Protein AF-A0A953S402-F1 (afdb_monomer)

pLDDT: mean 75.98, std 17.25, range [35.22, 95.5]

Secondary structure (DSSP, 8-state):
-HHHHHHHHHHHHHHHTT-S----SBPHHHHHHHHH-TTT--HHHHHHHHHHH-BSS---HHHHHHHHHHHHHTT--HHHHHHHHHHHHHH-HHHHHHHHSPBPHHHHHHHHHHS-HHHHHHHHHHH-BSS---SHHHHHHHHHTT--HHHHHHHS-TTTS--PPPPTT-EEEPEETGGG--TT-SEEEEEEEEEEPTTEEEEEEEETTEEEEEEEESSPPEEEEEEEESPPPPS--GGGEEEEEEES-HHHHH-S-EEEEEETTEEEEEETT-S----SEEEEEEPP-TTS--EEEEEEEE-SSS-EEEEEEEEEEE-SSPPPPPPP----PPP-

Foldseek 3Di:
DVVVVVVVVVVVVVVVVPPDDDQQAAELVNLLVCLLAVVNDALVVLLVSCQVRAHPDDPDPVSLVSNVVSNVNNVHDPVSSVSSVVSNCCRDPVSVVVQQAAAEPVRLLVCLQPHDLVVSLVSCVRHPYPPQDLALVSLVVCVVSPHDPVSSCVNRPPLPHDDDDDDPPKDWDDEPPLVLEDAPDQKKKKKKKWKDFAFWKKKWKFWWSTIIIDTPGDDGIPPIYMYMHYTFDFLDDPQQKDKDKDFPCCCVQQNPDWDWDDDDQWIFIDRPPDPDPDGQKTKHWAAQDPRSTIIMMMMGGRNHNGIDMTMMMMMMGGHPDGHDDDPPPDDPDDDD

Mean predicted aligned error: 17.15 Å

Sequence (336 aa):
MKAVRLLFLAVFSLAILFAQSADTRIALQDLLDALADPEVAKVPQLSDSILRNGIQFDLKDEVLGKILDAGRQGKRDPKEMATLITVALSACQDCRARYLTPMSLEELQTLLKRFTPEAVSREVRARGVTGLEMSGATANVLRAWGAKEDLIAFLVPDDKIPTIPLQPPYQMAPLSRAQEYDPAAKEGWLRISAELAPSSQTEFFFKHNALFVKPLQGEEPKQVQAYFNKPAPRNKTAEFIDAECGLESPAIACGQEAKDEKRGGLRSVLPKNTKSKAALIEYSYAAPDGDGRAGFQITVANPEKTAQKYSVYLRWRVLDSPKPPPPSLGGKGGKR

Structure (mmCIF, N/CA/C/O backbone):
data_AF-A0A953S402-F1
#
_entry.id   AF-A0A953S402-F1
#
loop_
_atom_site.group_PDB
_atom_site.id
_atom_site.type_symbol
_atom_site.label_atom_id
_atom_site.label_alt_id
_atom_site.label_comp_id
_atom_site.label_asym_id
_atom_site.label_entity_id
_atom_site.label_seq_id
_atom_site.pdbx_PDB_ins_code
_atom_site.Cartn_x
_atom_site.Cartn_y
_atom_site.Cartn_z
_atom_site.occupancy
_atom_site.B_iso_or_equiv
_atom_site.auth_seq_id
_atom_site.auth_comp_id
_atom_site.auth_asym_id
_atom_site.auth_atom_id
_atom_site.pdbx_PDB_model_num
ATOM 1 N N . MET A 1 1 ? -64.527 -18.575 44.770 1.00 46.94 1 MET A N 1
ATOM 2 C CA . MET A 1 1 ? -63.307 -18.750 43.939 1.00 46.94 1 MET A CA 1
ATOM 3 C C . MET A 1 1 ? -63.428 -18.305 42.473 1.00 46.94 1 MET A C 1
ATOM 5 O O . MET A 1 1 ? -62.398 -17.983 41.897 1.00 46.94 1 MET A O 1
ATOM 9 N N . LYS A 1 2 ? -64.618 -18.230 41.847 1.00 38.91 2 LYS A N 1
ATOM 10 C CA . LYS A 1 2 ? -64.751 -17.762 40.445 1.00 38.91 2 LYS A CA 1
ATOM 11 C C . LYS A 1 2 ? -64.702 -16.228 40.271 1.00 38.91 2 LYS A C 1
ATOM 13 O O . LYS A 1 2 ? -64.179 -15.762 39.269 1.00 38.91 2 LYS A O 1
ATOM 18 N N . ALA A 1 3 ? -65.140 -15.451 41.266 1.00 41.47 3 ALA A N 1
ATOM 19 C CA . ALA A 1 3 ? -65.146 -13.980 41.204 1.00 41.47 3 ALA A CA 1
ATOM 20 C C . ALA A 1 3 ? -63.740 -13.337 41.275 1.00 41.47 3 ALA A C 1
ATOM 22 O O . ALA A 1 3 ? -63.482 -12.343 40.610 1.00 41.47 3 ALA A O 1
ATOM 23 N N . VAL A 1 4 ? -62.797 -13.946 42.006 1.00 45.50 4 VAL A N 1
ATOM 24 C CA . VAL A 1 4 ? -61.416 -13.432 42.152 1.00 45.50 4 VAL A CA 1
ATOM 25 C C . VAL A 1 4 ? -60.591 -13.632 40.872 1.00 45.50 4 VAL A C 1
ATOM 27 O O . VAL A 1 4 ? -59.766 -12.792 40.528 1.00 45.50 4 VAL A O 1
ATOM 30 N N . ARG A 1 5 ? -60.859 -14.704 40.111 1.00 41.06 5 ARG A N 1
ATOM 31 C CA . ARG A 1 5 ? -60.205 -14.952 38.814 1.00 41.06 5 ARG A CA 1
ATOM 32 C C . ARG A 1 5 ? -60.682 -13.990 37.718 1.00 41.06 5 ARG A C 1
ATOM 34 O O . ARG A 1 5 ? -59.890 -13.628 36.859 1.00 41.06 5 ARG A O 1
ATOM 41 N N . LEU A 1 6 ? -61.937 -13.538 37.781 1.00 40.44 6 LEU A N 1
ATOM 42 C CA . LEU A 1 6 ? -62.481 -12.517 36.877 1.00 40.44 6 LEU A CA 1
ATOM 43 C C . LEU A 1 6 ? -61.926 -11.116 37.178 1.00 40.44 6 LEU A C 1
ATOM 45 O O . LEU A 1 6 ? -61.674 -10.356 36.248 1.00 40.44 6 LEU A O 1
ATOM 49 N N . LEU A 1 7 ? -61.654 -10.803 38.452 1.00 42.62 7 LEU A N 1
ATOM 50 C CA . LEU A 1 7 ? -61.038 -9.531 38.840 1.00 42.62 7 LEU A CA 1
ATOM 51 C C . LEU A 1 7 ? -59.568 -9.440 38.387 1.00 42.62 7 LEU A C 1
ATOM 53 O O . LEU A 1 7 ? -59.145 -8.403 37.888 1.00 42.62 7 LEU A O 1
ATOM 57 N N . PHE A 1 8 ? -58.811 -10.541 38.472 1.00 46.66 8 PHE A N 1
ATOM 58 C CA . PHE A 1 8 ? -57.429 -10.596 37.973 1.00 46.66 8 PHE A CA 1
ATOM 59 C C . PHE A 1 8 ? -57.340 -10.460 36.447 1.00 46.66 8 PHE A C 1
ATOM 61 O O . PHE A 1 8 ? -56.452 -9.773 35.952 1.00 46.66 8 PHE A O 1
ATOM 68 N N . LEU A 1 9 ? -58.281 -11.050 35.701 1.00 41.91 9 LEU A N 1
ATOM 69 C CA . LEU A 1 9 ? -58.354 -10.899 34.242 1.00 41.91 9 LEU A CA 1
ATOM 70 C C . LEU A 1 9 ? -58.756 -9.476 33.821 1.00 41.91 9 LEU A C 1
ATOM 72 O O . LEU A 1 9 ? -58.221 -8.965 32.839 1.00 41.91 9 LEU A O 1
ATOM 76 N N . ALA A 1 10 ? -59.628 -8.802 34.577 1.00 42.72 10 ALA A N 1
ATOM 77 C CA . ALA A 1 10 ? -60.010 -7.415 34.308 1.00 42.72 10 ALA A CA 1
ATOM 78 C C . ALA A 1 10 ? -58.868 -6.418 34.592 1.00 42.72 10 ALA A C 1
ATOM 80 O O . ALA A 1 10 ? -58.647 -5.507 33.797 1.00 42.72 10 ALA A O 1
ATOM 81 N N . VAL A 1 11 ? -58.088 -6.626 35.662 1.00 51.94 11 VAL A N 1
ATOM 82 C CA . VAL A 1 11 ? -56.907 -5.796 35.977 1.00 51.94 11 VAL A CA 1
ATOM 83 C C . VAL A 1 11 ? -55.780 -6.015 34.959 1.00 51.94 11 VAL A C 1
ATOM 85 O O . VAL A 1 11 ? -55.144 -5.050 34.540 1.00 51.94 11 VAL A O 1
ATOM 88 N N . PHE A 1 12 ? -55.590 -7.248 34.469 1.00 43.41 12 PHE A N 1
ATOM 89 C CA . PHE A 1 12 ? -54.630 -7.525 33.390 1.00 43.41 12 PHE A CA 1
ATOM 90 C C . PHE A 1 12 ? -55.049 -6.903 32.049 1.00 43.41 12 PHE A C 1
ATOM 92 O O . PHE A 1 12 ? -54.201 -6.446 31.289 1.00 43.41 12 PHE A O 1
ATOM 99 N N . SER A 1 13 ? -56.354 -6.830 31.774 1.00 40.81 13 SER A N 1
ATOM 100 C CA . SER A 1 13 ? -56.882 -6.218 30.546 1.00 40.81 13 SER A CA 1
ATOM 101 C C . SER A 1 13 ? -56.783 -4.687 30.567 1.00 40.81 13 SER A C 1
ATOM 103 O O . SER A 1 13 ? -56.549 -4.076 29.527 1.00 40.81 13 SER A O 1
ATOM 105 N N . LEU A 1 14 ? -56.910 -4.059 31.746 1.00 40.06 14 LEU A N 1
ATOM 106 C CA . LEU A 1 14 ? -56.755 -2.607 31.901 1.00 40.06 14 LEU A CA 1
ATOM 107 C C . LEU A 1 14 ? -55.284 -2.159 31.797 1.00 40.06 14 LEU A C 1
ATOM 109 O O . LEU A 1 14 ? -55.016 -1.069 31.302 1.00 40.06 14 LEU A O 1
ATOM 113 N N . ALA A 1 15 ? -54.328 -3.004 32.202 1.00 42.84 15 ALA A N 1
ATOM 114 C CA . ALA A 1 15 ? -52.895 -2.712 32.098 1.00 42.84 15 ALA A CA 1
ATOM 115 C C . ALA A 1 15 ? -52.370 -2.736 30.647 1.00 42.84 15 ALA A C 1
ATOM 117 O O . ALA A 1 15 ? -51.415 -2.034 30.325 1.00 42.84 15 ALA A O 1
ATOM 118 N N . ILE A 1 16 ? -53.022 -3.484 29.748 1.00 47.06 16 ILE A N 1
ATOM 119 C CA . ILE A 1 16 ? -52.650 -3.556 28.322 1.00 47.06 16 ILE A CA 1
ATOM 120 C C . ILE A 1 16 ? -53.115 -2.301 27.548 1.00 47.06 16 ILE A C 1
ATOM 122 O O . ILE A 1 16 ? -52.563 -1.979 26.499 1.00 47.06 16 ILE A O 1
ATOM 126 N N . LEU A 1 17 ? -54.066 -1.528 28.088 1.00 35.22 17 LEU A N 1
ATOM 127 C CA . LEU A 1 17 ? -54.594 -0.301 27.468 1.00 35.22 17 LEU A CA 1
ATOM 128 C C . LEU A 1 17 ? -53.787 0.977 27.778 1.00 35.22 17 LEU A C 1
ATOM 130 O O . LEU A 1 17 ? -54.035 2.000 27.145 1.00 35.22 17 LEU A O 1
ATOM 134 N N . PHE A 1 18 ? -52.786 0.926 28.669 1.00 42.16 18 PHE A N 1
ATOM 135 C CA . PHE A 1 18 ? -51.852 2.041 28.925 1.00 42.16 18 PHE A CA 1
ATOM 136 C C . PHE A 1 18 ? -50.540 1.953 28.125 1.00 42.16 18 PHE A C 1
ATOM 138 O O . PHE A 1 18 ? -49.608 2.719 28.366 1.00 42.16 18 PHE A O 1
ATOM 145 N N . ALA A 1 19 ? -50.466 1.072 27.123 1.00 36.59 19 ALA A N 1
ATOM 146 C CA . ALA A 1 19 ? -49.388 1.053 26.137 1.00 36.59 19 ALA A CA 1
ATOM 147 C C . ALA A 1 19 ? -49.530 2.216 25.132 1.00 36.59 19 ALA A C 1
ATOM 149 O O . ALA A 1 19 ? -49.783 2.021 23.946 1.00 36.59 19 ALA A O 1
ATOM 150 N N . GLN A 1 20 ? -49.357 3.447 25.613 1.00 36.66 20 GLN A N 1
ATOM 151 C CA . GLN A 1 20 ? -48.981 4.590 24.788 1.00 36.66 20 GLN A CA 1
ATOM 152 C C . GLN A 1 20 ? -47.646 5.128 25.322 1.00 36.66 20 GLN A C 1
ATOM 154 O O . GLN A 1 20 ? -47.574 5.708 26.399 1.00 36.66 20 GLN A O 1
ATOM 159 N N . SER A 1 21 ? -46.584 4.832 24.563 1.00 41.62 21 SER A N 1
ATOM 160 C CA . SER A 1 21 ? -45.202 5.328 24.691 1.00 41.62 21 SER A CA 1
ATOM 161 C C . SER A 1 21 ? -44.497 5.153 26.045 1.00 41.62 21 SER A C 1
ATOM 163 O O . SER A 1 21 ? -43.923 6.109 26.565 1.00 41.62 21 SER A O 1
ATOM 165 N N . ALA A 1 22 ? -44.458 3.938 26.598 1.00 54.44 22 ALA A N 1
ATOM 166 C CA . ALA A 1 22 ? -43.398 3.620 27.553 1.00 54.44 22 ALA A CA 1
ATOM 167 C C . ALA A 1 22 ? -42.093 3.455 26.762 1.00 54.44 22 ALA A C 1
ATOM 169 O O . ALA A 1 22 ? -41.992 2.568 25.914 1.00 54.44 22 ALA A O 1
ATOM 170 N N . ASP A 1 23 ? -41.131 4.348 26.986 1.00 61.78 23 ASP A N 1
ATOM 171 C CA . ASP A 1 23 ? -39.776 4.208 26.463 1.00 61.78 23 ASP A CA 1
ATOM 172 C C . ASP A 1 23 ? -39.228 2.842 26.891 1.00 61.78 23 ASP A C 1
ATOM 174 O O . ASP A 1 23 ? -39.023 2.585 28.075 1.00 61.78 23 ASP A O 1
ATOM 178 N N . THR A 1 24 ? -39.059 1.940 25.926 1.00 73.06 24 THR A N 1
ATOM 179 C CA . THR A 1 24 ? -38.685 0.546 26.184 1.00 73.06 24 THR A CA 1
ATOM 180 C C . THR A 1 24 ? -37.234 0.404 26.634 1.00 73.06 24 THR A C 1
ATOM 182 O O . THR A 1 24 ? -36.849 -0.677 27.071 1.00 73.06 24 THR A O 1
ATOM 185 N N . ARG A 1 25 ? -36.425 1.468 26.517 1.00 81.62 25 ARG A N 1
ATOM 186 C CA . ARG A 1 25 ? -35.021 1.497 26.940 1.00 81.62 25 ARG A CA 1
ATOM 187 C C . ARG A 1 25 ? -34.902 1.284 28.449 1.00 81.62 25 ARG A C 1
ATOM 189 O O . ARG A 1 25 ? -35.714 1.777 29.220 1.00 81.62 25 ARG A O 1
ATOM 196 N N . ILE A 1 26 ? -33.844 0.602 28.871 1.00 87.19 26 ILE A N 1
ATOM 197 C CA . ILE A 1 26 ? -33.607 0.261 30.279 1.00 87.19 26 ILE A CA 1
ATOM 198 C C . ILE A 1 26 ? -33.169 1.507 31.062 1.00 87.19 26 ILE A C 1
ATOM 200 O O . ILE A 1 26 ? -32.212 2.187 30.669 1.00 87.19 26 ILE A O 1
ATOM 204 N N . ALA A 1 27 ? -33.844 1.792 32.178 1.00 90.44 27 ALA A N 1
ATOM 205 C CA . ALA A 1 27 ? -33.445 2.840 33.110 1.00 90.44 27 ALA A CA 1
ATOM 206 C C . ALA A 1 27 ? -32.273 2.381 33.996 1.00 90.44 27 ALA A C 1
ATOM 208 O O . ALA A 1 27 ? -32.089 1.191 34.253 1.00 90.44 27 ALA A O 1
ATOM 209 N N . LEU A 1 28 ? -31.468 3.333 34.483 1.00 91.62 28 LEU A N 1
ATOM 210 C CA . LEU A 1 28 ? -30.286 3.011 35.292 1.00 91.62 28 LEU A CA 1
ATOM 211 C C . LEU A 1 28 ? -30.667 2.255 36.567 1.00 91.62 28 LEU A C 1
ATOM 213 O O . LEU A 1 28 ? -30.032 1.257 36.886 1.00 91.62 28 LEU A O 1
ATOM 217 N N . GLN A 1 29 ? -31.702 2.712 37.275 1.00 91.75 29 GLN A N 1
ATOM 218 C CA . GLN A 1 29 ? -32.098 2.106 38.544 1.00 91.75 29 GLN A CA 1
ATOM 219 C C . GLN A 1 29 ? -32.544 0.650 38.364 1.00 91.75 29 GLN A C 1
ATOM 221 O O . GLN A 1 29 ? -32.067 -0.209 39.096 1.00 91.75 29 GLN A O 1
ATOM 226 N N . ASP A 1 30 ? -33.338 0.359 37.330 1.00 90.75 30 ASP A N 1
ATOM 227 C CA . ASP A 1 30 ? -33.785 -1.004 37.021 1.00 90.75 30 ASP A CA 1
ATOM 228 C C . ASP A 1 30 ? -32.600 -1.948 36.769 1.00 90.75 30 ASP A C 1
ATOM 230 O O . ASP A 1 30 ? -32.600 -3.100 37.206 1.00 90.75 30 ASP A O 1
ATOM 234 N N . LEU A 1 31 ? -31.558 -1.456 36.085 1.00 93.56 31 LEU A N 1
ATOM 235 C CA . LEU A 1 31 ? -30.333 -2.220 35.872 1.00 93.56 31 LEU A CA 1
ATOM 236 C C . LEU A 1 31 ? -29.567 -2.446 37.184 1.00 93.56 31 LEU A C 1
ATOM 238 O O . LEU A 1 31 ? -29.082 -3.552 37.411 1.00 93.56 31 LEU A O 1
ATOM 242 N N . LEU A 1 32 ? -29.433 -1.422 38.032 1.00 95.50 32 LEU A N 1
ATOM 243 C CA . LEU A 1 32 ? -28.732 -1.537 39.316 1.00 95.50 32 LEU A CA 1
ATOM 244 C C . LEU A 1 32 ? -29.436 -2.527 40.250 1.00 95.50 32 LEU A C 1
ATOM 246 O O . LEU A 1 32 ? -28.774 -3.403 40.807 1.00 95.50 32 LEU A O 1
ATOM 250 N N . ASP A 1 33 ? -30.760 -2.441 40.361 1.00 92.25 33 ASP A N 1
ATOM 251 C CA . ASP A 1 33 ? -31.565 -3.329 41.202 1.00 92.25 33 ASP A CA 1
ATOM 252 C C . ASP A 1 33 ? -31.461 -4.779 40.712 1.00 92.25 33 ASP A C 1
ATOM 254 O O . ASP A 1 33 ? -31.181 -5.693 41.492 1.00 92.25 33 ASP A O 1
ATOM 258 N N . ALA A 1 34 ? -31.573 -4.989 39.396 1.00 90.94 34 ALA A N 1
ATOM 259 C CA . ALA A 1 34 ? -31.410 -6.310 38.807 1.00 90.94 34 ALA A CA 1
ATOM 260 C C . ALA A 1 34 ? -29.985 -6.860 38.962 1.00 90.94 34 ALA A C 1
ATOM 262 O O . ALA A 1 34 ? -29.806 -8.069 39.061 1.00 90.94 34 ALA A O 1
ATOM 263 N N . LEU A 1 35 ? -28.948 -6.019 38.984 1.00 93.75 35 LEU A N 1
ATOM 264 C CA . LEU A 1 35 ? -27.571 -6.464 39.212 1.00 93.75 35 LEU A CA 1
ATOM 265 C C . LEU A 1 35 ? -27.306 -6.819 40.676 1.00 93.75 35 LEU A C 1
ATOM 267 O O . LEU A 1 35 ? -26.590 -7.794 40.925 1.00 93.75 35 LEU A O 1
ATOM 271 N N . ALA A 1 36 ? -27.894 -6.073 41.612 1.00 93.50 36 ALA A N 1
ATOM 272 C CA . ALA A 1 36 ? -27.722 -6.278 43.046 1.00 93.50 36 ALA A CA 1
ATOM 273 C C . ALA A 1 36 ? -28.432 -7.542 43.562 1.00 93.50 36 ALA A C 1
ATOM 275 O O . ALA A 1 36 ? -27.970 -8.123 44.545 1.00 93.50 36 ALA A O 1
ATOM 276 N N . ASP A 1 37 ? -29.497 -7.995 42.888 1.00 91.25 37 ASP A N 1
ATOM 277 C CA . ASP A 1 37 ? -30.241 -9.210 43.241 1.00 91.25 37 ASP A CA 1
ATOM 278 C C . ASP A 1 37 ? -30.163 -10.304 42.145 1.00 91.25 37 ASP A C 1
ATOM 280 O O . ASP A 1 37 ? -30.780 -10.178 41.080 1.00 91.25 37 ASP A O 1
ATOM 284 N N . PRO A 1 38 ? -29.433 -11.413 42.391 1.00 87.31 38 PRO A N 1
ATOM 285 C CA . PRO A 1 38 ? -29.346 -12.574 41.503 1.00 87.31 38 PRO A CA 1
ATOM 286 C C . PRO A 1 38 ? -30.662 -13.196 41.055 1.00 87.31 38 PRO A C 1
ATOM 288 O O . PRO A 1 38 ? -30.705 -13.738 39.946 1.00 87.31 38 PRO A O 1
ATOM 291 N N . GLU A 1 39 ? -31.702 -13.115 41.880 1.00 86.44 39 GLU A N 1
ATOM 292 C CA . GLU A 1 39 ? -32.991 -13.761 41.630 1.00 86.44 39 GLU A CA 1
ATOM 293 C C . GLU A 1 39 ? -33.857 -12.972 40.639 1.00 86.44 39 GLU A C 1
ATOM 295 O O . GLU A 1 39 ? -34.728 -13.545 39.984 1.00 86.44 39 GLU A O 1
ATOM 300 N N . VAL A 1 40 ? -33.593 -11.670 40.472 1.00 86.12 40 VAL A N 1
ATOM 301 C CA . VAL A 1 40 ? -34.342 -10.803 39.549 1.00 86.12 40 VAL A CA 1
ATOM 302 C C . VAL A 1 40 ? -34.019 -11.135 38.092 1.00 86.12 40 VAL A C 1
ATOM 304 O O . VAL A 1 40 ? -34.921 -11.285 37.268 1.00 86.12 40 VAL A O 1
ATOM 307 N N . ALA A 1 41 ? -32.732 -11.249 37.754 1.00 86.31 41 ALA A N 1
ATOM 308 C CA . ALA A 1 41 ? -32.283 -11.597 36.408 1.00 86.31 41 ALA A CA 1
ATOM 309 C C . ALA A 1 41 ? -30.838 -12.108 36.396 1.00 86.31 41 ALA A C 1
ATOM 311 O O . ALA A 1 41 ? -30.009 -11.745 37.235 1.00 86.31 41 ALA A O 1
ATOM 312 N N . LYS A 1 42 ? -30.492 -12.907 35.382 1.00 90.69 42 LYS A N 1
ATOM 313 C CA . LYS A 1 42 ? -29.096 -13.285 35.107 1.00 90.69 42 LYS A CA 1
ATOM 314 C C . LYS A 1 42 ? -28.415 -12.237 34.221 1.00 90.69 42 LYS A C 1
ATOM 316 O O . LYS A 1 42 ? -29.043 -11.685 33.320 1.00 90.69 42 LYS A O 1
ATOM 321 N N . VAL A 1 43 ? -27.111 -12.022 34.406 1.00 90.06 43 VAL A N 1
ATOM 322 C CA . VAL A 1 43 ? -26.323 -11.038 33.633 1.00 90.06 43 VAL A CA 1
ATOM 323 C C . VAL A 1 43 ? -26.420 -11.243 32.107 1.00 90.06 43 VAL A C 1
ATOM 325 O O . VAL A 1 43 ? -26.586 -10.248 31.395 1.00 90.06 43 VAL A O 1
ATOM 328 N N . PRO A 1 44 ? -26.433 -12.480 31.562 1.00 91.94 44 PRO A N 1
ATOM 329 C CA . PRO A 1 44 ? -26.678 -12.686 30.131 1.00 91.94 44 PRO A CA 1
ATOM 330 C C . PRO A 1 44 ? -28.056 -12.192 29.662 1.00 91.94 44 PRO A C 1
ATOM 332 O O . PRO A 1 44 ? -28.162 -11.580 28.606 1.00 91.94 44 PRO A O 1
ATOM 335 N N . GLN A 1 45 ? -29.107 -12.374 30.467 1.00 89.31 45 GLN A N 1
ATOM 336 C CA . GLN A 1 45 ? -30.460 -11.912 30.126 1.00 89.31 45 GLN A CA 1
ATOM 337 C C . GLN A 1 45 ? -30.552 -10.383 30.133 1.00 89.31 45 GLN A C 1
ATOM 339 O O . GLN A 1 45 ? -31.208 -9.797 29.271 1.00 89.31 45 GLN A O 1
ATOM 344 N N . LEU A 1 46 ? -29.871 -9.736 31.084 1.00 90.56 46 LEU A N 1
ATOM 345 C CA . LEU A 1 46 ? -29.743 -8.279 31.129 1.00 90.56 46 LEU A CA 1
ATOM 346 C C . LEU A 1 46 ? -28.996 -7.755 29.900 1.00 90.56 46 LEU A C 1
ATOM 348 O O . LEU A 1 46 ? -29.447 -6.798 29.275 1.00 90.56 46 LEU A O 1
ATOM 352 N N . SER A 1 47 ? -27.912 -8.426 29.504 1.00 91.38 47 SER A N 1
ATOM 353 C CA . SER A 1 47 ? -27.150 -8.094 28.294 1.00 91.38 47 SER A CA 1
ATOM 354 C C . SER A 1 47 ? -28.028 -8.181 27.038 1.00 91.38 47 SER A C 1
ATOM 356 O O . SER A 1 47 ? -28.085 -7.233 26.256 1.00 91.38 47 SER A O 1
ATOM 358 N N . ASP A 1 48 ? -28.796 -9.262 26.880 1.00 84.19 48 ASP A N 1
ATOM 359 C CA . ASP A 1 48 ? -29.731 -9.415 25.759 1.00 84.19 48 ASP A CA 1
ATOM 360 C C . ASP A 1 48 ? -30.827 -8.341 25.758 1.00 84.19 48 ASP A C 1
ATOM 362 O O . ASP A 1 48 ? -31.251 -7.869 24.701 1.00 84.19 48 ASP A O 1
ATOM 366 N N . SER A 1 49 ? -31.309 -7.952 26.940 1.00 84.69 49 SER A N 1
ATOM 367 C CA . SER A 1 49 ? -32.313 -6.896 27.079 1.00 84.69 49 SER A CA 1
ATOM 368 C C . SER A 1 49 ? -31.752 -5.540 26.653 1.00 84.69 49 SER A C 1
ATOM 370 O O . SER A 1 49 ? -32.394 -4.836 25.878 1.00 84.69 49 SER A O 1
ATOM 372 N N . ILE A 1 50 ? -30.526 -5.206 27.071 1.00 89.88 50 ILE A N 1
ATOM 373 C CA . ILE A 1 50 ? -29.835 -3.975 26.663 1.00 89.88 50 ILE A CA 1
ATOM 374 C C . ILE A 1 50 ? -29.655 -3.926 25.141 1.00 89.88 50 ILE A C 1
ATOM 376 O O . ILE A 1 50 ? -29.914 -2.889 24.534 1.00 89.88 50 ILE A O 1
ATOM 380 N N . LEU A 1 51 ? -29.266 -5.038 24.508 1.00 83.06 51 LEU A N 1
ATOM 381 C CA . LEU A 1 51 ? -29.118 -5.102 23.048 1.00 83.06 51 LEU A CA 1
ATOM 382 C C . LEU A 1 51 ? -30.440 -4.875 22.309 1.00 83.06 51 LEU A C 1
ATOM 384 O O . LEU A 1 51 ? -30.456 -4.204 21.279 1.00 83.06 51 LEU A O 1
ATOM 388 N N . ARG A 1 52 ? -31.543 -5.444 22.811 1.00 81.62 52 ARG A N 1
ATOM 389 C CA . ARG A 1 52 ? -32.863 -5.321 22.174 1.00 81.62 52 ARG A CA 1
ATOM 390 C C . ARG A 1 52 ? -33.490 -3.951 22.378 1.00 81.62 52 ARG A C 1
ATOM 392 O O . ARG A 1 52 ? -34.098 -3.416 21.457 1.00 81.62 52 ARG A O 1
ATOM 399 N N . ASN A 1 53 ? -33.365 -3.417 23.586 1.00 83.75 53 ASN A N 1
ATOM 400 C CA . ASN A 1 53 ? -34.178 -2.298 24.030 1.00 83.75 53 ASN A CA 1
ATOM 401 C C . ASN A 1 53 ? -33.403 -0.986 24.133 1.00 83.75 53 ASN A C 1
ATOM 403 O O . ASN A 1 53 ? -34.025 0.067 24.089 1.00 83.75 53 ASN A O 1
ATOM 407 N N . GLY A 1 54 ? -32.075 -1.027 24.252 1.00 84.75 54 GLY A N 1
ATOM 408 C CA . GLY A 1 54 ? -31.240 0.140 24.525 1.00 84.75 54 GLY A CA 1
ATOM 409 C C . GLY A 1 54 ? -31.250 0.569 25.998 1.00 84.75 54 GLY A C 1
ATOM 410 O O . GLY A 1 54 ? -31.863 -0.078 26.850 1.00 84.75 54 GLY A O 1
ATOM 411 N N . ILE A 1 55 ? -30.569 1.680 26.300 1.00 88.94 55 ILE A N 1
ATOM 412 C CA . ILE A 1 55 ? -30.495 2.275 27.647 1.00 88.94 55 ILE A CA 1
ATOM 413 C C . ILE A 1 55 ? -30.883 3.760 27.637 1.00 88.94 55 ILE A C 1
ATOM 415 O O . ILE A 1 55 ? -30.721 4.438 26.622 1.00 88.94 55 ILE A O 1
ATOM 419 N N . GLN A 1 56 ? -31.382 4.261 28.770 1.00 88.12 56 GLN A N 1
ATOM 420 C CA . GLN A 1 56 ? -31.813 5.660 28.955 1.00 88.12 56 GLN A CA 1
ATOM 421 C C . GLN A 1 56 ? -30.756 6.559 29.620 1.00 88.12 56 GLN A C 1
ATOM 423 O O . GLN A 1 56 ? -31.042 7.704 29.959 1.00 88.12 56 GLN A O 1
ATOM 428 N N . PHE A 1 57 ? -29.553 6.043 29.863 1.00 86.00 57 PHE A N 1
ATOM 429 C CA . PHE A 1 57 ? -28.520 6.723 30.641 1.00 86.00 57 PHE A CA 1
ATOM 430 C C . PHE A 1 57 ? -27.162 6.667 29.944 1.00 86.00 57 PHE A C 1
ATOM 432 O O . PHE A 1 57 ? -26.883 5.753 29.169 1.00 86.00 57 PHE A O 1
ATOM 439 N N . ASP A 1 58 ? -26.295 7.619 30.283 1.00 83.06 58 ASP A N 1
ATOM 440 C CA . ASP A 1 58 ? -24.912 7.642 29.814 1.00 83.06 58 ASP A CA 1
ATOM 441 C C . ASP A 1 58 ? -23.991 6.864 30.750 1.00 83.06 58 ASP A C 1
ATOM 443 O O . ASP A 1 58 ? -24.089 6.954 31.976 1.00 83.06 58 ASP A O 1
ATOM 447 N N . LEU A 1 59 ? -23.007 6.176 30.177 1.00 84.19 59 LEU A N 1
ATOM 448 C CA . LEU A 1 59 ? -21.972 5.464 30.929 1.00 84.19 59 LEU A CA 1
ATOM 449 C C . LEU A 1 59 ? -20.781 6.378 31.239 1.00 84.19 59 LEU A C 1
ATOM 451 O O . LEU A 1 59 ? -19.683 6.194 30.721 1.00 84.19 59 LEU A O 1
ATOM 455 N N . LYS A 1 60 ? -21.010 7.391 32.079 1.00 82.44 60 LYS A N 1
ATOM 456 C CA . LYS A 1 60 ? -19.935 8.197 32.693 1.00 82.44 60 LYS A CA 1
ATOM 457 C C . LYS A 1 60 ? -19.310 7.432 33.867 1.00 82.44 60 LYS A C 1
ATOM 459 O O . LYS A 1 60 ? -19.952 6.534 34.409 1.00 82.44 60 LYS A O 1
ATOM 464 N N . ASP A 1 61 ? -18.109 7.820 34.299 1.00 79.88 61 ASP A N 1
ATOM 465 C CA . ASP A 1 61 ? -17.350 7.125 35.357 1.00 79.88 61 ASP A CA 1
ATOM 466 C C . ASP A 1 61 ? -18.173 6.867 36.632 1.00 79.88 61 ASP A C 1
ATOM 468 O O . ASP A 1 61 ? -18.146 5.765 37.177 1.00 79.88 61 ASP A O 1
ATOM 472 N N . GLU A 1 62 ? -18.986 7.837 37.064 1.00 87.69 62 GLU A N 1
ATOM 473 C CA . GLU A 1 62 ? -19.872 7.695 38.230 1.00 87.69 62 GLU A CA 1
ATOM 474 C C . GLU A 1 62 ? -20.944 6.609 38.048 1.00 87.69 62 GLU A C 1
ATOM 476 O O . GLU A 1 62 ? -21.253 5.862 38.976 1.00 87.69 62 GLU A O 1
ATOM 481 N N . VAL A 1 63 ? -21.526 6.509 36.851 1.00 90.19 63 VAL A N 1
ATOM 482 C CA . VAL A 1 63 ? -22.546 5.502 36.528 1.00 90.19 63 VAL A CA 1
ATOM 483 C C . VAL A 1 63 ? -21.901 4.126 36.395 1.00 90.19 63 VAL A C 1
ATOM 485 O O . VAL A 1 63 ? -22.442 3.141 36.895 1.00 90.19 63 VAL A O 1
ATOM 488 N N . LEU A 1 64 ? -20.717 4.062 35.782 1.00 89.50 64 LEU A N 1
ATOM 489 C CA . LEU A 1 64 ? -19.943 2.831 35.658 1.00 89.50 64 LEU A CA 1
ATOM 490 C C . LEU A 1 64 ? -19.559 2.279 37.040 1.00 89.50 64 LEU A C 1
ATOM 492 O O . LEU A 1 64 ? -19.711 1.083 37.283 1.00 89.50 64 LEU A O 1
ATOM 496 N N . GLY A 1 65 ? -19.142 3.159 37.957 1.00 89.81 65 GLY A N 1
ATOM 497 C CA . GLY A 1 65 ? -18.882 2.822 39.356 1.00 89.81 65 GLY A CA 1
ATOM 498 C C . GLY A 1 65 ? -20.105 2.210 40.039 1.00 89.81 65 GLY A C 1
ATOM 499 O O . GLY A 1 65 ? -20.010 1.116 40.586 1.00 89.81 65 GLY A O 1
ATOM 500 N N . LYS A 1 66 ? -21.282 2.837 39.904 1.00 94.31 66 LYS A N 1
ATOM 501 C CA . LYS A 1 66 ? -22.541 2.303 40.461 1.00 94.31 66 LYS A CA 1
ATOM 502 C C . LYS A 1 66 ? -22.899 0.922 39.906 1.00 94.31 66 LYS A C 1
ATOM 504 O O . LYS A 1 66 ? -23.314 0.053 40.666 1.00 94.31 66 LYS A O 1
ATOM 509 N N . ILE A 1 67 ? -22.723 0.701 38.601 1.00 94.38 67 ILE A N 1
ATOM 510 C CA . ILE A 1 67 ? -22.980 -0.599 37.956 1.00 94.38 67 ILE A CA 1
ATOM 511 C C . ILE A 1 67 ? -22.038 -1.678 38.505 1.00 94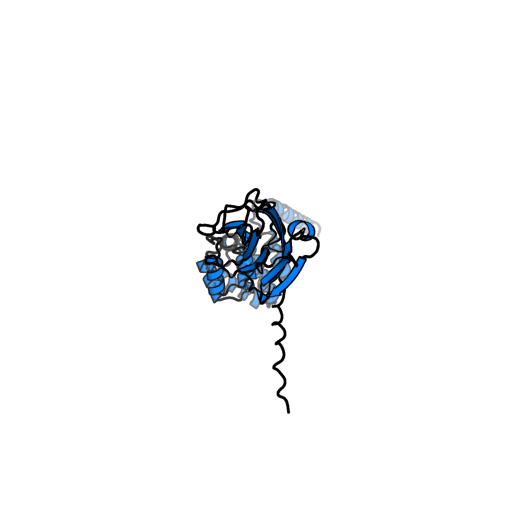.38 67 ILE A C 1
ATOM 513 O O . ILE A 1 67 ? -22.474 -2.794 38.796 1.00 94.38 67 ILE A O 1
ATOM 517 N N . LEU A 1 68 ? -20.753 -1.351 38.664 1.00 94.31 68 LEU A N 1
ATOM 518 C CA . LEU A 1 68 ? -19.762 -2.262 39.236 1.00 94.31 68 LEU A CA 1
ATOM 519 C C . LEU A 1 68 ? -20.057 -2.573 40.709 1.00 94.31 68 LEU A C 1
ATOM 521 O O . LEU A 1 68 ? -19.974 -3.735 41.109 1.00 94.31 68 LEU A O 1
ATOM 525 N N . ASP A 1 69 ? -20.452 -1.570 41.493 1.00 95.38 69 ASP A N 1
ATOM 526 C CA . ASP A 1 69 ? -20.815 -1.735 42.901 1.00 95.38 69 ASP A CA 1
ATOM 527 C C . ASP A 1 69 ? -22.067 -2.606 43.069 1.00 95.38 69 ASP A C 1
ATOM 529 O O . ASP A 1 69 ? -22.059 -3.536 43.879 1.00 95.38 69 ASP A O 1
ATOM 533 N N . ALA A 1 70 ? -23.104 -2.390 42.254 1.00 93.81 70 ALA A N 1
ATOM 534 C CA . ALA A 1 70 ? -24.302 -3.229 42.244 1.00 93.81 70 ALA A CA 1
ATOM 535 C C . ALA A 1 70 ? -23.979 -4.679 41.845 1.00 93.81 70 ALA A C 1
ATOM 537 O O . ALA A 1 70 ? -24.388 -5.623 42.522 1.00 93.81 70 ALA A O 1
ATOM 538 N N . GLY A 1 71 ? -23.166 -4.875 40.801 1.00 93.44 71 GLY A N 1
ATOM 539 C CA . GLY A 1 71 ? -22.693 -6.206 40.411 1.00 93.44 71 GLY A CA 1
ATOM 540 C C . GLY A 1 71 ? -21.896 -6.895 41.525 1.00 93.44 71 GLY A C 1
ATOM 541 O O . GLY A 1 71 ? -22.056 -8.094 41.762 1.00 93.44 71 GLY A O 1
ATOM 542 N N . ARG A 1 72 ? -21.077 -6.142 42.267 1.00 94.56 72 ARG A N 1
ATOM 543 C CA . ARG A 1 72 ? -20.337 -6.656 43.425 1.00 94.56 72 ARG A CA 1
ATOM 544 C C . ARG A 1 72 ? -21.267 -7.032 44.578 1.00 94.56 72 ARG A C 1
ATOM 546 O O . ARG A 1 72 ? -21.064 -8.084 45.184 1.00 94.56 72 ARG A O 1
ATOM 553 N N . GLN A 1 73 ? -22.280 -6.216 44.866 1.00 95.19 73 GLN A N 1
ATOM 554 C CA . GLN A 1 73 ? -23.295 -6.497 45.885 1.00 95.19 73 GLN A CA 1
ATOM 555 C C . GLN A 1 73 ? -24.048 -7.798 45.576 1.00 95.19 73 GLN A C 1
ATOM 557 O O . GLN A 1 73 ? -24.163 -8.659 46.449 1.00 95.19 73 GLN A O 1
ATOM 562 N N . GLY A 1 74 ? -24.452 -7.986 44.318 1.00 93.00 74 GLY A N 1
ATOM 563 C CA . GLY A 1 74 ? -25.083 -9.216 43.835 1.00 93.00 74 GLY A CA 1
ATOM 564 C C . GLY A 1 74 ? -24.119 -10.382 43.606 1.00 93.00 74 GLY A C 1
ATOM 565 O O . GLY A 1 74 ? -24.536 -11.421 43.099 1.00 93.00 74 GLY A O 1
ATOM 566 N N . LYS A 1 75 ? -22.828 -10.236 43.946 1.00 95.00 75 LYS A N 1
ATOM 567 C CA . LYS A 1 75 ? -21.774 -11.251 43.746 1.00 95.00 75 LYS A CA 1
ATOM 568 C C . LYS A 1 75 ? -21.737 -11.803 42.311 1.00 95.00 75 LYS A C 1
ATOM 570 O O . LYS A 1 75 ? -21.542 -13.000 42.104 1.00 95.00 75 LYS A O 1
ATOM 575 N N . ARG A 1 76 ? 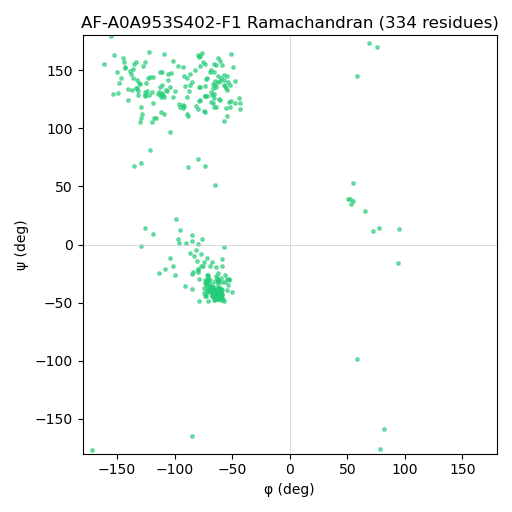-21.950 -10.932 41.321 1.00 91.88 76 ARG A N 1
ATOM 576 C CA . ARG A 1 76 ? -21.943 -11.287 39.896 1.00 91.88 76 ARG A CA 1
ATOM 577 C C . ARG A 1 76 ? -20.540 -11.672 39.431 1.00 91.88 76 ARG A C 1
ATOM 579 O O . ARG A 1 76 ? -19.546 -11.166 39.952 1.00 91.88 76 ARG A O 1
ATOM 586 N N . ASP A 1 77 ? -20.463 -12.548 38.431 1.00 92.81 77 ASP A N 1
ATOM 587 C CA . ASP A 1 77 ? -19.185 -12.953 37.846 1.00 92.81 77 ASP A CA 1
ATOM 588 C C . ASP A 1 77 ? -18.507 -11.761 37.138 1.00 92.81 77 ASP A C 1
ATOM 590 O O . ASP A 1 77 ? -19.116 -11.146 36.255 1.00 92.81 77 ASP A O 1
ATOM 594 N N . PRO A 1 78 ? -17.243 -11.427 37.463 1.00 90.31 78 PRO A N 1
ATOM 595 C CA . PRO A 1 78 ? -16.529 -10.328 36.819 1.00 90.31 78 PRO A CA 1
ATOM 596 C C . PRO A 1 78 ? -16.442 -10.429 35.289 1.00 90.31 78 PRO A C 1
ATOM 598 O O . PRO A 1 78 ? -16.447 -9.397 34.615 1.00 90.31 78 PRO A O 1
ATOM 601 N N . LYS A 1 79 ? -16.373 -11.642 34.715 1.00 91.00 79 LYS A N 1
ATOM 602 C CA . LYS A 1 79 ? -16.322 -11.804 33.249 1.00 91.00 79 LYS A CA 1
ATOM 603 C C . LYS A 1 79 ? -17.665 -11.482 32.598 1.00 91.00 79 LYS A C 1
ATOM 605 O O . LYS A 1 79 ? -17.703 -10.805 31.567 1.00 91.00 79 LYS A O 1
ATOM 610 N N . GLU A 1 80 ? -18.763 -11.919 33.207 1.00 91.69 80 GLU A N 1
ATOM 611 C CA . GLU A 1 80 ? -20.108 -11.543 32.766 1.00 91.69 80 GLU A CA 1
ATOM 612 C C . GLU A 1 80 ? -20.334 -10.030 32.898 1.00 91.69 80 GLU A C 1
ATOM 614 O O . GLU A 1 80 ? -20.853 -9.404 31.974 1.00 91.69 80 GLU A O 1
ATOM 619 N N . MET A 1 81 ? -19.859 -9.412 33.984 1.00 94.56 81 MET A N 1
ATOM 620 C CA . MET A 1 81 ? -19.947 -7.960 34.178 1.00 94.56 81 MET A CA 1
ATOM 621 C C . MET A 1 81 ? -19.184 -7.170 33.107 1.00 94.56 81 MET A C 1
ATOM 623 O O . MET A 1 81 ? -19.714 -6.195 32.575 1.00 94.56 81 MET A O 1
ATOM 627 N N . ALA A 1 82 ? -17.975 -7.599 32.732 1.00 84.88 82 ALA A N 1
ATOM 628 C CA . ALA A 1 82 ? -17.224 -6.970 31.641 1.00 84.88 82 ALA A CA 1
ATOM 629 C C . ALA A 1 82 ? -17.977 -7.048 30.299 1.00 84.88 82 ALA A C 1
ATOM 631 O O . ALA A 1 82 ? -17.974 -6.096 29.509 1.00 84.88 82 ALA A O 1
ATOM 632 N N . THR A 1 83 ? -18.664 -8.168 30.060 1.00 86.56 83 THR A N 1
ATOM 633 C CA . THR A 1 83 ? -19.501 -8.361 28.869 1.00 86.56 83 THR A CA 1
ATOM 634 C C . THR A 1 83 ? -20.699 -7.413 28.885 1.00 86.56 83 THR A C 1
ATOM 636 O O . THR A 1 83 ? -20.927 -6.704 27.905 1.00 86.56 83 THR A O 1
ATOM 639 N N . LEU A 1 84 ? -21.412 -7.323 30.011 1.00 92.62 84 LEU A N 1
ATOM 640 C CA . LEU A 1 84 ? -22.557 -6.425 30.166 1.00 92.62 84 LEU A CA 1
ATOM 641 C C . LEU A 1 84 ? -22.166 -4.951 29.983 1.00 92.62 84 LEU A C 1
ATOM 643 O O . LEU A 1 84 ? -22.870 -4.219 29.293 1.00 92.62 84 LEU A O 1
ATOM 647 N N . ILE A 1 85 ? -21.024 -4.520 30.528 1.00 89.94 85 ILE A N 1
ATOM 648 C CA . ILE A 1 85 ? -20.517 -3.149 30.340 1.00 89.94 85 ILE A CA 1
ATOM 649 C C . ILE A 1 85 ? -20.230 -2.869 28.862 1.00 89.94 85 ILE A C 1
ATOM 651 O O . ILE A 1 85 ? -20.604 -1.815 28.352 1.00 89.94 85 ILE A O 1
ATOM 655 N N . THR A 1 86 ? -19.616 -3.819 28.153 1.00 84.25 86 THR A N 1
ATOM 656 C CA . THR A 1 86 ? -19.351 -3.691 26.710 1.00 84.25 86 THR A CA 1
ATOM 657 C C . THR A 1 86 ? -20.653 -3.527 25.922 1.00 84.25 86 THR A C 1
ATOM 659 O O . THR A 1 86 ? -20.762 -2.666 25.049 1.00 84.25 86 THR A O 1
ATOM 662 N N . VAL A 1 87 ? -21.667 -4.320 26.268 1.00 87.19 87 VAL A N 1
ATOM 663 C CA . VAL A 1 87 ? -22.999 -4.243 25.665 1.00 87.19 87 VAL A CA 1
ATOM 664 C C . VAL A 1 87 ? -23.666 -2.895 25.964 1.00 87.19 87 VAL A C 1
ATOM 666 O O . VAL A 1 87 ? -24.158 -2.240 25.045 1.00 87.19 87 VAL A O 1
ATOM 669 N N . ALA A 1 88 ? -23.617 -2.424 27.209 1.00 88.12 88 ALA A N 1
ATOM 670 C CA . ALA A 1 88 ? -24.171 -1.131 27.601 1.00 88.12 88 ALA A CA 1
ATOM 671 C C . ALA A 1 88 ? -23.490 0.037 26.863 1.00 88.12 88 ALA A C 1
ATOM 673 O O . ALA A 1 88 ? -24.175 0.939 26.378 1.00 88.12 88 ALA A O 1
ATOM 674 N N . LEU A 1 89 ? -22.163 -0.009 26.691 1.00 81.12 89 LEU A N 1
ATOM 675 C CA . LEU A 1 89 ? -21.414 0.989 25.918 1.00 81.12 89 LEU A CA 1
ATOM 676 C C . LEU A 1 89 ? -21.883 1.057 24.461 1.00 81.12 89 LEU A C 1
ATOM 678 O O . LEU A 1 89 ? -22.009 2.150 23.915 1.00 81.12 89 LEU A O 1
ATOM 682 N N . SER A 1 90 ? -22.187 -0.091 23.850 1.00 75.00 90 SER A N 1
ATOM 683 C CA . SER A 1 90 ? -22.694 -0.148 22.473 1.00 75.00 90 SER A CA 1
ATOM 684 C C . SER A 1 90 ? -24.130 0.382 22.322 1.00 75.00 90 SER A C 1
ATOM 686 O O . SER A 1 90 ? -24.483 0.923 21.272 1.00 75.00 90 SER A O 1
ATOM 688 N N . ALA A 1 91 ? -24.949 0.249 23.371 1.00 82.12 91 ALA A N 1
ATOM 689 C CA . ALA A 1 91 ? -26.355 0.652 23.390 1.00 82.12 91 ALA A CA 1
ATOM 690 C C . ALA A 1 91 ? -26.570 2.138 23.742 1.00 82.12 91 ALA A C 1
ATOM 692 O O . ALA A 1 91 ? -27.584 2.727 23.366 1.00 82.12 91 ALA A O 1
ATOM 693 N N . CYS A 1 92 ? -25.626 2.746 24.458 1.00 81.31 92 CYS A N 1
ATOM 694 C CA . CYS A 1 92 ? -25.624 4.157 24.844 1.00 81.31 92 CYS A CA 1
ATOM 695 C C . CYS A 1 92 ? -25.476 5.077 23.616 1.00 81.31 92 CYS A C 1
ATOM 697 O O . CYS A 1 92 ? -24.478 4.980 22.910 1.00 81.31 92 CYS A O 1
ATOM 699 N N . GLN A 1 93 ? -26.416 5.997 23.355 1.00 65.56 93 GLN A N 1
ATOM 700 C CA . GLN A 1 93 ? -26.357 6.880 22.173 1.00 65.56 93 GLN A CA 1
ATOM 701 C C . GLN A 1 93 ? -25.200 7.887 22.212 1.00 65.56 93 GLN A C 1
ATOM 703 O O . GLN A 1 93 ? -24.519 8.039 21.203 1.00 65.56 93 GLN A O 1
ATOM 708 N N . ASP A 1 94 ? -24.916 8.512 23.355 1.00 61.75 94 ASP A N 1
ATOM 709 C CA . ASP A 1 94 ? -23.786 9.443 23.499 1.00 61.75 94 ASP A CA 1
ATOM 710 C C . ASP A 1 94 ? -22.441 8.710 23.492 1.00 61.75 94 ASP A C 1
ATOM 712 O O . ASP A 1 94 ? -21.454 9.179 22.921 1.00 61.75 94 ASP A O 1
ATOM 716 N N . CYS A 1 95 ? -22.399 7.513 24.076 1.00 64.69 95 CYS A N 1
ATOM 717 C CA . CYS A 1 95 ? -21.228 6.651 24.008 1.00 64.69 95 CYS A CA 1
ATOM 718 C C . CYS A 1 95 ? -21.023 6.155 22.581 1.00 64.69 95 CYS A C 1
ATOM 720 O O . CYS A 1 95 ? -19.887 6.124 22.137 1.00 64.69 95 CYS A O 1
ATOM 722 N N . ARG A 1 96 ? -22.099 5.852 21.844 1.00 62.34 96 ARG A N 1
ATOM 723 C CA . ARG A 1 96 ? -22.087 5.531 20.416 1.00 62.34 96 ARG A CA 1
ATOM 724 C C . ARG A 1 96 ? -21.663 6.735 19.591 1.00 62.34 96 ARG A C 1
ATOM 726 O O . ARG A 1 96 ? -20.878 6.550 18.681 1.00 62.34 96 ARG A O 1
ATOM 733 N N . ALA A 1 97 ? -22.084 7.954 19.919 1.00 57.94 97 ALA A N 1
ATOM 734 C CA . ALA A 1 97 ? -21.566 9.158 19.281 1.00 57.94 97 ALA A CA 1
ATOM 735 C C . ALA A 1 97 ? -20.048 9.262 19.499 1.00 57.94 97 ALA A C 1
ATOM 737 O O . ALA A 1 97 ? -19.323 9.418 18.531 1.00 57.94 97 ALA A O 1
ATOM 738 N N . ARG A 1 98 ? -19.536 9.030 20.717 1.00 58.72 98 ARG A N 1
ATOM 739 C CA . ARG A 1 98 ? -18.082 8.965 20.988 1.00 58.72 98 ARG A CA 1
ATOM 740 C C . ARG A 1 98 ? -17.371 7.773 20.320 1.00 58.72 98 ARG A C 1
ATOM 742 O O . ARG A 1 98 ? -16.248 7.936 19.858 1.00 58.72 98 ARG A O 1
ATOM 749 N N . TYR A 1 99 ? -18.020 6.611 20.235 1.00 56.12 99 TYR A N 1
ATOM 750 C CA . TYR A 1 99 ? -17.542 5.388 19.566 1.00 56.12 99 TYR A CA 1
ATOM 751 C C . TYR A 1 99 ? -17.625 5.461 18.038 1.00 56.12 99 TYR A C 1
ATOM 753 O O . TYR A 1 99 ? -17.005 4.654 17.356 1.00 56.12 99 TYR A O 1
ATOM 761 N N . LEU A 1 100 ? -18.426 6.373 17.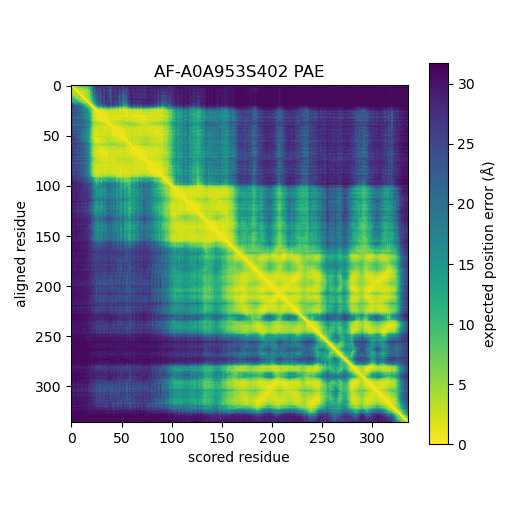492 1.00 59.94 100 LEU A N 1
ATOM 762 C CA . LEU A 1 100 ? -18.551 6.617 16.059 1.00 59.94 100 LEU A CA 1
ATOM 763 C C . LEU A 1 100 ? -17.770 7.853 15.629 1.00 59.94 100 LEU A C 1
ATOM 765 O O . LEU A 1 100 ? -17.496 7.987 14.439 1.00 59.94 100 LEU A O 1
ATOM 769 N N . THR A 1 101 ? -17.402 8.744 16.557 1.00 74.38 101 THR A N 1
ATOM 770 C CA . THR A 1 101 ? -16.507 9.856 16.250 1.00 74.38 101 THR A CA 1
ATOM 771 C C . THR A 1 101 ? -15.143 9.282 15.888 1.00 74.38 101 THR A C 1
ATOM 773 O O . THR A 1 101 ? -14.502 8.632 16.733 1.00 74.38 101 THR A O 1
ATOM 776 N N . PRO A 1 102 ? -14.680 9.528 14.652 1.00 83.00 102 PRO A N 1
ATOM 777 C CA . PRO A 1 102 ? -13.364 9.092 14.246 1.00 83.00 102 PRO A CA 1
ATOM 778 C C . PRO A 1 102 ? -12.294 9.664 15.165 1.00 83.00 102 PRO A C 1
ATOM 780 O O . PRO A 1 102 ? -12.398 10.784 15.666 1.00 83.00 102 PRO A O 1
ATOM 783 N N . MET A 1 103 ? -11.255 8.877 15.384 1.00 88.06 103 MET A N 1
ATOM 784 C CA . MET A 1 103 ? -10.139 9.266 16.226 1.00 88.06 103 MET A CA 1
ATOM 785 C C . MET A 1 103 ? -9.285 10.338 15.538 1.00 88.06 103 MET A C 1
ATOM 787 O O . MET A 1 103 ? -9.076 10.293 14.320 1.00 88.06 103 MET A O 1
ATOM 791 N N . SER A 1 104 ? -8.758 11.292 16.304 1.00 90.12 104 SER A N 1
ATOM 792 C CA . SER A 1 104 ? -7.756 12.238 15.795 1.00 90.12 104 SER A CA 1
ATOM 793 C C . SER A 1 104 ? -6.354 11.610 15.756 1.00 90.12 104 SER A C 1
ATOM 795 O O . SER A 1 104 ? -6.081 10.604 16.415 1.00 90.12 104 SER A O 1
ATOM 797 N N . LEU A 1 105 ? -5.419 12.211 15.014 1.00 90.38 105 LEU A N 1
ATOM 798 C CA . LEU A 1 105 ? -4.021 11.754 15.011 1.00 90.38 105 LEU A CA 1
ATOM 799 C C . LEU A 1 105 ? -3.354 11.872 16.391 1.00 90.38 105 LEU A C 1
ATOM 801 O O . LEU A 1 105 ? -2.540 11.026 16.756 1.00 90.38 105 LEU A O 1
ATOM 805 N N . GLU A 1 106 ? -3.715 12.891 17.169 1.00 89.69 106 GLU A N 1
ATOM 806 C CA . GLU A 1 106 ? -3.204 13.113 18.527 1.00 89.69 106 GLU A CA 1
ATOM 807 C C . GLU A 1 106 ? -3.713 12.045 19.504 1.00 89.69 106 GLU A C 1
ATOM 809 O O . GLU A 1 106 ? -2.953 11.526 20.330 1.00 89.69 106 GLU A O 1
ATOM 814 N N . GLU A 1 107 ? -4.987 11.663 19.377 1.00 89.69 107 GLU A N 1
ATOM 815 C CA . GLU A 1 107 ? -5.564 10.543 20.119 1.00 89.69 107 GLU A CA 1
ATOM 816 C C . GLU A 1 107 ? -4.858 9.233 19.754 1.00 89.69 107 GLU A C 1
ATOM 818 O O . GLU A 1 107 ? -4.427 8.505 20.650 1.00 89.69 107 GLU A O 1
ATOM 823 N N . LEU A 1 108 ? -4.646 8.965 18.459 1.00 93.25 108 LEU A N 1
ATOM 824 C CA . LEU A 1 108 ? -3.919 7.781 17.995 1.00 93.25 108 LEU A CA 1
ATOM 825 C C . LEU A 1 108 ? -2.497 7.731 18.564 1.00 93.25 108 LEU A C 1
ATOM 827 O O . LEU A 1 108 ? -2.072 6.699 19.086 1.00 93.25 108 LEU A O 1
ATOM 831 N N . GLN A 1 109 ? -1.768 8.847 18.505 1.00 93.06 109 GLN A N 1
ATOM 832 C CA . GLN A 1 109 ? -0.428 8.941 19.074 1.00 93.06 109 GLN A CA 1
ATOM 833 C C . GLN A 1 109 ? -0.442 8.650 20.580 1.00 93.06 109 GLN A C 1
ATOM 835 O O . GLN A 1 109 ? 0.434 7.950 21.095 1.00 93.06 109 GLN A O 1
ATOM 840 N N . THR A 1 110 ? -1.432 9.182 21.297 1.00 91.69 110 THR A N 1
ATOM 841 C CA . THR A 1 110 ? -1.589 8.957 22.736 1.00 91.69 110 THR A CA 1
ATOM 842 C C . THR A 1 110 ? -1.872 7.488 23.041 1.00 91.69 110 THR A C 1
ATOM 844 O O . THR A 1 110 ? -1.288 6.938 23.977 1.00 91.69 110 THR A O 1
ATOM 847 N N . LEU A 1 111 ? -2.713 6.831 22.239 1.00 90.62 111 LEU A N 1
ATOM 848 C CA . LEU A 1 111 ? -3.030 5.414 22.398 1.00 90.62 111 LEU A CA 1
ATOM 849 C C . LEU A 1 111 ? -1.819 4.517 22.145 1.00 90.62 111 LEU A C 1
ATOM 851 O O . LEU A 1 111 ? -1.532 3.649 22.968 1.00 90.62 111 LEU A O 1
ATOM 855 N N . LEU A 1 112 ? -1.073 4.768 21.067 1.00 92.19 112 LEU A N 1
ATOM 856 C CA . LEU A 1 112 ? 0.141 4.018 20.726 1.00 92.19 112 LEU A CA 1
ATOM 857 C C . LEU A 1 112 ? 1.206 4.077 21.831 1.00 92.19 112 LEU A C 1
ATOM 859 O O . LEU A 1 112 ? 1.925 3.106 22.045 1.00 92.19 112 LEU A O 1
ATOM 863 N N . LYS A 1 113 ? 1.275 5.187 22.575 1.00 89.75 113 LYS A N 1
ATOM 864 C CA . LYS A 1 113 ? 2.207 5.352 23.703 1.00 89.75 113 LYS A CA 1
ATOM 865 C C . LYS A 1 113 ? 1.746 4.677 24.998 1.00 89.75 113 LYS A C 1
ATOM 867 O O . LYS A 1 113 ? 2.576 4.443 25.873 1.00 89.75 113 LYS A O 1
ATOM 872 N N . ARG A 1 114 ? 0.441 4.447 25.173 1.00 87.81 114 ARG A N 1
ATOM 873 C CA . ARG A 1 114 ? -0.154 4.066 26.471 1.00 87.81 114 ARG A CA 1
ATOM 874 C C . ARG A 1 114 ? -0.729 2.653 26.516 1.00 87.81 114 ARG A C 1
ATOM 876 O O . ARG A 1 114 ? -0.841 2.100 27.606 1.00 87.81 114 ARG A O 1
ATOM 883 N N . PHE A 1 115 ? -1.107 2.080 25.377 1.00 88.94 115 PHE A N 1
ATOM 884 C CA . PHE A 1 115 ? -1.836 0.813 25.307 1.00 88.94 115 PHE A CA 1
ATOM 885 C C . PHE A 1 115 ? -1.101 -0.237 24.475 1.00 88.94 115 PHE A C 1
ATOM 887 O O . PHE A 1 115 ? -0.167 0.061 23.733 1.00 88.94 115 PHE A O 1
ATOM 894 N N . THR A 1 116 ? -1.530 -1.496 24.600 1.00 85.69 116 THR A N 1
ATOM 895 C CA . THR A 1 116 ? -0.959 -2.591 23.811 1.00 85.69 116 THR A CA 1
ATOM 896 C C . THR A 1 116 ? -1.333 -2.459 22.330 1.00 85.69 116 THR A C 1
ATOM 898 O O . THR A 1 116 ? -2.440 -2.007 22.018 1.00 85.69 116 THR A O 1
ATOM 901 N N . PRO A 1 117 ? -0.471 -2.904 21.398 1.00 83.62 117 PRO A N 1
ATOM 902 C CA . PRO A 1 117 ? -0.738 -2.813 19.960 1.00 83.62 117 PRO A CA 1
ATOM 903 C C . PRO A 1 117 ? -2.078 -3.429 19.535 1.00 83.62 117 PRO A C 1
ATOM 905 O O . PRO A 1 117 ? -2.752 -2.917 18.641 1.00 83.62 117 PRO A O 1
ATOM 908 N N . GLU A 1 118 ? -2.496 -4.509 20.194 1.00 81.00 118 GLU A N 1
ATOM 909 C CA . GLU A 1 118 ? -3.750 -5.209 19.918 1.00 81.00 118 GLU A CA 1
ATOM 910 C C . GLU A 1 118 ? -4.971 -4.391 20.366 1.00 81.00 118 GLU A C 1
ATOM 912 O O . GLU A 1 118 ? -5.985 -4.365 19.664 1.00 81.00 118 GLU A O 1
ATOM 917 N N . ALA A 1 119 ? -4.876 -3.696 21.506 1.00 81.25 119 ALA A N 1
ATOM 918 C CA . ALA A 1 119 ? -5.925 -2.798 21.985 1.00 81.25 119 ALA A CA 1
ATOM 919 C C . ALA A 1 119 ? -6.056 -1.574 21.069 1.00 81.25 119 ALA A C 1
ATOM 921 O O . ALA A 1 119 ? -7.164 -1.239 20.654 1.00 81.25 119 ALA A O 1
ATOM 922 N N . VAL A 1 120 ? -4.926 -0.977 20.673 1.00 86.44 120 VAL A N 1
ATOM 923 C CA . VAL A 1 120 ? -4.910 0.149 19.727 1.00 86.44 120 VAL A CA 1
ATOM 924 C C . VAL A 1 120 ? -5.503 -0.259 18.380 1.00 86.44 120 VAL A C 1
ATOM 926 O O . VAL A 1 120 ? -6.360 0.439 17.849 1.00 86.44 120 VAL A O 1
ATOM 929 N N . SER A 1 121 ? -5.113 -1.418 17.845 1.00 83.00 121 SER A N 1
ATOM 930 C CA . SER A 1 121 ? -5.631 -1.909 16.561 1.00 83.00 121 SER A CA 1
ATOM 931 C C . SER A 1 121 ? -7.138 -2.149 16.592 1.00 83.00 121 SER A C 1
ATOM 933 O O . SER A 1 121 ? -7.824 -1.882 15.607 1.00 83.00 121 SER A O 1
ATOM 935 N N . ARG A 1 122 ? -7.670 -2.641 17.717 1.00 82.25 122 ARG A N 1
ATOM 936 C CA . ARG A 1 122 ? -9.114 -2.814 17.902 1.00 82.25 122 ARG A CA 1
ATOM 937 C C . ARG A 1 122 ? -9.837 -1.471 17.898 1.00 82.25 122 ARG A C 1
ATOM 939 O O . ARG A 1 122 ? -10.821 -1.329 17.181 1.00 82.25 122 ARG A O 1
ATOM 946 N N . GLU A 1 123 ? -9.323 -0.505 18.651 1.00 84.62 123 GLU A N 1
ATOM 947 C CA . GLU A 1 123 ? -9.912 0.831 18.762 1.00 84.62 123 GLU A CA 1
ATOM 948 C C . GLU A 1 123 ? -9.900 1.566 17.414 1.00 84.62 123 GLU A C 1
ATOM 950 O O . GLU A 1 123 ? -10.920 2.084 16.963 1.00 84.62 123 GLU A O 1
ATOM 955 N N . VAL A 1 124 ? -8.766 1.529 16.711 1.00 88.06 124 VAL A N 1
ATOM 956 C CA . VAL A 1 124 ? -8.612 2.123 15.378 1.00 88.06 124 VAL A CA 1
ATOM 957 C C . VAL A 1 124 ? -9.561 1.492 14.362 1.00 88.06 124 VAL A C 1
ATOM 959 O O . VAL A 1 124 ? -10.149 2.205 13.554 1.00 88.06 124 VAL A O 1
ATOM 962 N N . ARG A 1 125 ? -9.747 0.168 14.391 1.00 83.12 125 ARG A N 1
ATOM 963 C CA . ARG A 1 125 ? -10.702 -0.506 13.496 1.00 83.12 125 ARG A CA 1
ATOM 964 C C . ARG A 1 125 ? -12.155 -0.191 13.840 1.00 83.12 125 ARG A C 1
ATOM 966 O O . ARG A 1 125 ? -12.986 -0.198 12.940 1.00 83.12 125 ARG A O 1
ATOM 973 N N . ALA A 1 126 ? -12.456 0.058 15.113 1.00 77.81 126 ALA A N 1
ATOM 974 C CA . ALA A 1 126 ? -13.803 0.383 15.561 1.00 77.81 126 ALA A CA 1
ATOM 975 C C . ALA A 1 126 ? -14.213 1.810 15.168 1.00 77.81 126 ALA A C 1
ATOM 977 O O . ALA A 1 126 ? -15.322 2.010 14.682 1.00 77.81 126 ALA A O 1
ATOM 978 N N . ARG A 1 127 ? -13.317 2.786 15.355 1.00 81.12 127 ARG A N 1
ATOM 979 C CA . ARG A 1 127 ? -13.619 4.218 15.173 1.00 81.12 127 ARG A CA 1
ATOM 980 C C . ARG A 1 127 ? -13.151 4.793 13.840 1.00 81.12 127 ARG A C 1
ATOM 982 O O . ARG A 1 127 ? -13.703 5.782 13.367 1.00 81.12 127 ARG A O 1
ATOM 989 N N . GLY A 1 128 ? -12.126 4.202 13.233 1.00 83.94 128 GLY A N 1
ATOM 990 C CA . GLY A 1 128 ? -11.363 4.846 12.168 1.00 83.94 128 GLY A CA 1
ATOM 991 C C . GLY A 1 128 ? -10.532 6.027 12.685 1.00 83.94 128 GLY A C 1
ATOM 992 O O . GLY A 1 128 ? -10.629 6.431 13.845 1.00 83.94 128 GLY A O 1
ATOM 993 N N . VAL A 1 129 ? -9.694 6.582 11.810 1.00 89.31 129 VAL A N 1
ATOM 994 C CA . VAL A 1 129 ? -8.846 7.745 12.108 1.00 89.31 129 VAL A CA 1
ATOM 995 C C . VAL A 1 129 ? -9.102 8.818 11.057 1.00 89.31 129 VAL A C 1
ATOM 997 O O . VAL A 1 129 ? -9.106 8.536 9.860 1.00 89.31 129 VAL A O 1
ATOM 1000 N N . THR A 1 130 ? -9.323 10.051 11.502 1.00 84.38 130 THR A N 1
ATOM 1001 C CA . THR A 1 130 ? -9.503 11.227 10.637 1.00 84.38 130 THR A CA 1
ATOM 1002 C C . THR A 1 130 ? -8.221 12.023 10.458 1.00 84.38 130 THR A C 1
ATOM 1004 O O . THR A 1 130 ? -7.349 12.022 11.322 1.00 84.38 130 THR A O 1
ATOM 1007 N N . GLY A 1 131 ? -8.128 12.734 9.329 1.00 79.56 131 GLY A N 1
ATOM 1008 C CA . GLY A 1 131 ? -6.998 13.621 9.029 1.00 79.56 131 GLY A CA 1
ATOM 1009 C C . GLY A 1 131 ? -5.702 12.888 8.682 1.00 79.56 131 GLY A C 1
ATOM 1010 O O . GLY A 1 131 ? -4.647 13.508 8.630 1.00 79.56 131 GLY A O 1
ATOM 1011 N N . LEU A 1 132 ? -5.766 11.575 8.456 1.00 84.62 132 LEU A N 1
ATOM 1012 C CA . LEU A 1 132 ? -4.610 10.769 8.099 1.00 84.62 132 LEU A CA 1
ATOM 1013 C C . LEU A 1 132 ? -4.289 10.925 6.606 1.00 84.62 132 LEU A C 1
ATOM 1015 O O . LEU A 1 132 ? -5.076 10.530 5.745 1.00 84.62 132 LEU A O 1
ATOM 1019 N N . GLU A 1 133 ? -3.116 11.471 6.299 1.00 82.50 133 GLU A N 1
ATOM 1020 C CA . GLU A 1 133 ? -2.627 11.558 4.924 1.00 82.50 133 GLU A CA 1
ATOM 1021 C C . GLU A 1 133 ? -2.081 10.212 4.438 1.00 82.50 133 GLU A C 1
ATOM 1023 O O . GLU A 1 133 ? -1.285 9.567 5.126 1.00 82.50 133 GLU A O 1
ATOM 1028 N N . MET A 1 134 ? -2.445 9.823 3.212 1.00 81.12 134 MET A N 1
ATOM 1029 C CA . MET A 1 134 ? -1.923 8.619 2.560 1.00 81.12 134 MET A CA 1
ATOM 1030 C C . MET A 1 134 ? -0.527 8.881 1.982 1.00 81.12 134 MET A C 1
ATOM 1032 O O . MET A 1 134 ? -0.363 9.028 0.771 1.00 81.12 134 MET A O 1
ATOM 1036 N N . SER A 1 135 ? 0.484 8.971 2.848 1.00 74.44 135 SER A N 1
ATOM 1037 C CA . SER A 1 135 ? 1.871 9.235 2.450 1.00 74.44 135 SER A CA 1
ATOM 1038 C C . SER A 1 135 ? 2.883 8.333 3.166 1.00 74.44 135 SER A C 1
ATOM 1040 O O . SER A 1 135 ? 2.655 7.859 4.283 1.00 74.44 135 SER A O 1
ATOM 1042 N N . GLY A 1 136 ? 4.047 8.127 2.537 1.00 69.69 136 GLY A N 1
ATOM 1043 C CA . GLY A 1 136 ? 5.166 7.407 3.157 1.00 69.69 136 GLY A CA 1
ATOM 1044 C C . GLY A 1 136 ? 5.705 8.112 4.409 1.00 69.69 136 GLY A C 1
ATOM 1045 O O . GLY A 1 136 ? 6.117 7.453 5.365 1.00 69.69 136 GLY A O 1
ATOM 1046 N N . ALA A 1 137 ? 5.628 9.447 4.454 1.00 77.56 137 ALA A N 1
ATOM 1047 C CA . ALA A 1 137 ? 5.991 10.232 5.630 1.00 77.56 137 ALA A CA 1
ATOM 1048 C C . ALA A 1 137 ? 5.065 9.919 6.816 1.00 77.56 137 ALA A C 1
ATOM 1050 O O . ALA A 1 137 ? 5.558 9.640 7.909 1.00 77.56 137 ALA A O 1
ATOM 1051 N N . THR A 1 138 ? 3.747 9.860 6.593 1.00 83.75 138 THR A N 1
ATOM 1052 C CA . THR A 1 138 ? 2.775 9.461 7.623 1.00 83.75 138 THR A CA 1
ATOM 1053 C C . THR A 1 138 ? 3.060 8.053 8.136 1.00 83.75 138 THR A C 1
ATOM 1055 O O . THR A 1 138 ? 3.107 7.842 9.346 1.00 83.75 138 THR A O 1
ATOM 1058 N N . ALA A 1 139 ? 3.322 7.093 7.242 1.00 82.12 139 ALA A N 1
ATOM 1059 C CA . ALA A 1 139 ? 3.669 5.729 7.640 1.00 82.12 139 ALA A CA 1
ATOM 1060 C C . ALA A 1 139 ? 4.926 5.688 8.534 1.00 82.12 139 ALA A C 1
ATOM 1062 O O . ALA A 1 139 ? 4.933 5.018 9.566 1.00 82.12 139 ALA A O 1
ATOM 1063 N N . ASN A 1 140 ? 5.969 6.455 8.197 1.00 79.31 140 ASN A N 1
ATOM 1064 C CA . ASN A 1 140 ? 7.188 6.554 9.009 1.00 79.31 140 ASN A CA 1
ATOM 1065 C C . ASN A 1 140 ? 6.949 7.219 10.372 1.00 79.31 140 ASN A C 1
ATOM 1067 O O . ASN A 1 140 ? 7.504 6.773 11.377 1.00 79.31 140 ASN A O 1
ATOM 1071 N N . VAL A 1 141 ? 6.095 8.241 10.429 1.00 87.06 141 VAL A N 1
ATOM 1072 C CA . VAL A 1 141 ? 5.684 8.873 11.690 1.00 87.06 141 VAL A CA 1
ATOM 1073 C C . VAL A 1 141 ? 4.939 7.874 12.582 1.00 87.06 141 VAL A C 1
ATOM 1075 O O . VAL A 1 141 ? 5.255 7.765 13.766 1.00 87.06 141 VAL A O 1
ATOM 1078 N N . LEU A 1 142 ? 4.020 7.080 12.023 1.00 87.94 142 LEU A N 1
ATOM 1079 C CA . LEU A 1 142 ? 3.306 6.034 12.765 1.00 87.94 142 LEU A CA 1
ATOM 1080 C C . LEU A 1 142 ? 4.257 4.955 13.308 1.00 87.94 142 LEU A C 1
ATOM 1082 O O . LEU A 1 142 ? 4.121 4.562 14.468 1.00 87.94 142 LEU A O 1
ATOM 1086 N N . ARG A 1 143 ? 5.255 4.519 12.520 1.00 85.75 143 ARG A N 1
ATOM 1087 C CA . ARG A 1 143 ? 6.325 3.614 12.996 1.00 85.75 143 ARG A CA 1
ATOM 1088 C C . ARG A 1 143 ? 7.073 4.216 14.178 1.00 85.75 143 ARG A C 1
ATOM 1090 O O . ARG A 1 143 ? 7.265 3.545 15.188 1.00 85.75 143 ARG A O 1
ATOM 1097 N N . ALA A 1 144 ? 7.454 5.490 14.075 1.00 87.00 144 ALA A N 1
ATOM 1098 C CA . ALA A 1 144 ? 8.145 6.205 15.145 1.00 87.00 144 ALA A CA 1
ATOM 1099 C C . ALA A 1 144 ? 7.279 6.357 16.409 1.00 87.00 144 ALA A C 1
ATOM 1101 O O . ALA A 1 144 ? 7.807 6.433 17.516 1.00 87.00 144 ALA A O 1
ATOM 1102 N N . TRP A 1 145 ? 5.952 6.371 16.264 1.00 90.38 145 TRP A N 1
ATOM 1103 C CA . TRP A 1 145 ? 5.012 6.342 17.386 1.00 90.38 145 TRP A CA 1
ATOM 1104 C C . TRP A 1 145 ? 4.769 4.938 17.956 1.00 90.38 145 TRP A C 1
ATOM 1106 O O . TRP A 1 145 ? 4.090 4.826 18.971 1.00 90.38 145 TRP A O 1
ATOM 1116 N N . GLY A 1 146 ? 5.335 3.887 17.355 1.00 84.69 146 GLY A N 1
ATOM 1117 C CA . GLY A 1 146 ? 5.229 2.505 17.828 1.00 84.69 146 GLY A CA 1
ATOM 1118 C C . GLY A 1 146 ? 4.113 1.683 17.175 1.00 84.69 146 GLY A C 1
ATOM 1119 O O . GLY A 1 146 ? 3.790 0.604 17.671 1.00 84.69 146 GLY A O 1
ATOM 1120 N N . ALA A 1 147 ? 3.512 2.156 16.077 1.00 85.94 147 ALA A N 1
ATOM 1121 C CA . ALA A 1 147 ? 2.537 1.365 15.329 1.00 85.94 147 ALA A CA 1
ATOM 1122 C C . ALA A 1 147 ? 3.207 0.148 14.667 1.00 85.94 147 ALA A C 1
ATOM 1124 O O . ALA A 1 147 ? 4.266 0.264 14.049 1.00 85.94 147 ALA A O 1
ATOM 1125 N N . LYS A 1 148 ? 2.570 -1.023 14.772 1.00 83.56 148 LYS A N 1
ATOM 1126 C CA . LYS A 1 148 ? 2.981 -2.233 14.047 1.00 83.56 148 LYS A CA 1
ATOM 1127 C C . LYS A 1 148 ? 2.618 -2.121 12.557 1.00 83.56 148 LYS A C 1
ATOM 1129 O O . LYS A 1 148 ? 1.680 -1.414 12.190 1.00 83.56 148 LYS A O 1
ATOM 1134 N N . GLU A 1 149 ? 3.338 -2.847 11.697 1.00 77.75 149 GLU A N 1
ATOM 1135 C CA . GLU A 1 149 ? 3.151 -2.797 10.233 1.00 77.75 149 GLU A CA 1
ATOM 1136 C C . GLU A 1 149 ? 1.741 -3.193 9.772 1.00 77.75 149 GLU A C 1
ATOM 1138 O O . GLU A 1 149 ? 1.268 -2.700 8.756 1.00 77.75 149 GLU A O 1
ATOM 1143 N N . ASP A 1 150 ? 1.040 -4.054 10.508 1.00 77.12 150 ASP A N 1
ATOM 1144 C CA . ASP A 1 150 ? -0.344 -4.435 10.214 1.00 77.12 150 ASP A CA 1
ATOM 1145 C C . ASP A 1 150 ? -1.328 -3.281 10.447 1.00 77.12 150 ASP A C 1
ATOM 1147 O O . ASP A 1 150 ? -2.238 -3.067 9.643 1.00 77.12 150 ASP A O 1
ATOM 1151 N N . LEU A 1 151 ? -1.127 -2.509 11.517 1.00 85.06 151 LEU A N 1
ATOM 1152 C CA . LEU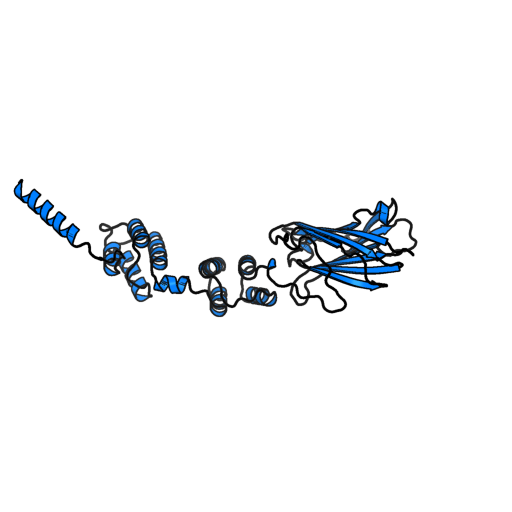 A 1 151 ? -1.889 -1.293 11.783 1.00 85.06 151 LEU A CA 1
ATOM 1153 C C . LEU A 1 151 ? -1.561 -0.203 10.758 1.00 85.06 151 LEU A C 1
ATOM 1155 O O . LEU A 1 151 ? -2.467 0.469 10.271 1.00 85.06 151 LEU A O 1
ATOM 1159 N N . ILE A 1 152 ? -0.284 -0.057 10.397 1.00 84.19 152 ILE A N 1
ATOM 1160 C CA . ILE A 1 152 ? 0.149 0.892 9.364 1.00 84.19 152 ILE A CA 1
ATOM 1161 C C . ILE A 1 152 ? -0.475 0.526 8.020 1.00 84.19 152 ILE A C 1
ATOM 1163 O O . ILE A 1 152 ? -1.065 1.393 7.395 1.00 84.19 152 ILE A O 1
ATOM 1167 N N . ALA A 1 153 ? -0.444 -0.743 7.611 1.00 77.88 153 ALA A N 1
ATOM 1168 C CA . ALA A 1 153 ? -1.053 -1.190 6.360 1.00 77.88 153 ALA A CA 1
ATOM 1169 C C . ALA A 1 153 ? -2.581 -1.004 6.332 1.00 77.88 153 ALA A C 1
ATOM 1171 O O . ALA A 1 153 ? -3.157 -0.822 5.263 1.00 77.88 153 ALA A O 1
ATOM 1172 N N . PHE A 1 154 ? -3.245 -1.049 7.493 1.00 83.06 154 PHE A N 1
ATOM 1173 C CA . PHE A 1 154 ? -4.669 -0.730 7.608 1.00 83.06 154 PHE A CA 1
ATOM 1174 C C . PHE A 1 154 ? -4.938 0.774 7.461 1.00 83.06 154 PHE A C 1
ATOM 1176 O O . PHE A 1 154 ? -5.877 1.167 6.772 1.00 83.06 154 PHE A O 1
ATOM 1183 N N . LEU A 1 155 ? -4.126 1.603 8.120 1.00 86.56 155 LEU A N 1
ATOM 1184 C CA . LEU A 1 155 ? -4.301 3.053 8.187 1.00 86.56 155 LEU A CA 1
ATOM 1185 C C . LEU A 1 155 ? -3.821 3.767 6.922 1.00 86.56 155 LEU A C 1
ATOM 1187 O O . LEU A 1 155 ? -4.548 4.578 6.364 1.00 86.56 155 LEU A O 1
ATOM 1191 N N . VAL A 1 156 ? -2.615 3.445 6.467 1.00 81.50 156 VAL A N 1
ATOM 1192 C CA . VAL A 1 156 ? -1.971 3.968 5.263 1.00 81.50 156 VAL A CA 1
ATOM 1193 C C . VAL A 1 156 ? -1.642 2.788 4.346 1.00 81.50 156 VAL A C 1
ATOM 1195 O O . VAL A 1 156 ? -0.513 2.292 4.355 1.00 81.50 156 VAL A O 1
ATOM 1198 N N . PRO A 1 157 ? -2.616 2.293 3.564 1.00 71.12 157 PRO A N 1
ATOM 1199 C CA . PRO A 1 157 ? -2.360 1.214 2.627 1.00 71.12 157 PRO A CA 1
ATOM 1200 C C . PRO A 1 157 ? -1.305 1.640 1.603 1.00 71.12 157 PRO A C 1
ATOM 1202 O O . PRO A 1 157 ? -1.460 2.653 0.913 1.00 71.12 157 PRO A O 1
ATOM 1205 N N . ASP A 1 158 ? -0.226 0.859 1.502 1.00 66.12 158 ASP A N 1
ATOM 1206 C CA . ASP A 1 158 ? 0.893 1.148 0.602 1.00 66.12 158 ASP A CA 1
ATOM 1207 C C . ASP A 1 158 ? 0.440 1.299 -0.857 1.00 66.12 158 ASP A C 1
ATOM 1209 O O . ASP A 1 158 ? 1.106 1.989 -1.606 1.00 66.12 158 ASP A O 1
ATOM 1213 N N . ASP A 1 159 ? -0.670 0.691 -1.277 1.00 60.69 159 ASP A N 1
ATOM 1214 C CA . ASP A 1 159 ? -1.275 0.780 -2.618 1.00 60.69 159 ASP A CA 1
ATOM 1215 C C . ASP A 1 159 ? -1.999 2.092 -2.921 1.00 60.69 159 ASP A C 1
ATOM 1217 O O . ASP A 1 159 ? -2.280 2.401 -4.078 1.00 60.69 159 ASP A O 1
ATOM 1221 N N . LYS A 1 160 ? -2.288 2.877 -1.883 1.00 66.19 160 LYS A N 1
ATOM 1222 C CA . LYS A 1 160 ? -3.001 4.151 -1.997 1.00 66.19 160 LYS A CA 1
ATOM 1223 C C . LYS A 1 160 ? -2.096 5.365 -1.859 1.00 66.19 160 LYS A C 1
ATOM 1225 O O . LYS A 1 160 ? -2.542 6.468 -2.164 1.00 66.19 160 LYS A O 1
ATOM 1230 N N . ILE A 1 161 ? -0.846 5.187 -1.425 1.00 69.06 161 ILE A N 1
ATOM 1231 C CA . ILE A 1 161 ? 0.131 6.278 -1.429 1.00 69.06 161 ILE A CA 1
ATOM 1232 C C . ILE A 1 161 ? 0.464 6.612 -2.902 1.00 69.06 161 ILE A C 1
ATOM 1234 O O . ILE A 1 161 ? 0.920 5.730 -3.643 1.00 69.06 161 ILE A O 1
ATOM 1238 N N . PRO A 1 162 ? 0.266 7.860 -3.362 1.00 66.06 162 PRO A N 1
ATOM 1239 C CA . PRO A 1 162 ? 0.608 8.253 -4.724 1.00 66.06 162 PRO A CA 1
ATOM 1240 C C . PRO A 1 162 ? 2.083 7.985 -5.028 1.00 66.06 162 PRO A C 1
ATOM 1242 O O . PRO A 1 162 ? 2.959 8.248 -4.204 1.00 66.06 162 PRO A O 1
ATOM 1245 N N . THR A 1 163 ? 2.380 7.453 -6.212 1.00 72.56 163 THR A N 1
ATOM 1246 C CA . THR A 1 163 ? 3.769 7.337 -6.665 1.00 72.56 163 THR A CA 1
ATOM 1247 C C . THR A 1 163 ? 4.261 8.723 -7.065 1.00 72.56 163 THR A C 1
ATOM 1249 O O . THR A 1 163 ? 3.732 9.313 -8.007 1.00 72.56 163 THR A O 1
ATOM 1252 N N . ILE A 1 164 ? 5.252 9.254 -6.345 1.00 72.00 164 ILE A N 1
ATOM 1253 C CA . ILE A 1 164 ? 5.870 10.530 -6.705 1.00 72.00 164 ILE A CA 1
ATOM 1254 C C . ILE A 1 164 ? 6.626 10.323 -8.024 1.00 72.00 164 ILE A C 1
ATOM 1256 O O . ILE A 1 164 ? 7.408 9.372 -8.122 1.00 72.00 164 ILE A O 1
ATOM 1260 N N . PRO A 1 165 ? 6.404 11.165 -9.051 1.00 74.06 165 PRO A N 1
ATOM 1261 C CA . PRO A 1 165 ? 7.189 11.096 -10.271 1.00 74.06 165 PRO A CA 1
ATOM 1262 C C . PRO A 1 165 ? 8.679 11.217 -9.956 1.00 74.06 165 PRO A C 1
ATOM 1264 O O . PRO A 1 165 ? 9.088 12.096 -9.192 1.00 74.06 165 PRO A O 1
ATOM 1267 N N . LEU A 1 166 ? 9.497 10.353 -10.558 1.00 77.50 166 LEU A N 1
ATOM 1268 C CA . LEU A 1 166 ? 10.942 10.532 -10.490 1.00 77.50 166 LEU A CA 1
ATOM 1269 C C . LEU A 1 166 ? 11.316 11.875 -11.131 1.00 77.50 166 LEU A C 1
ATOM 1271 O O . LEU A 1 166 ? 10.737 12.279 -12.140 1.00 77.50 166 LEU A O 1
ATOM 1275 N N . GLN A 1 167 ? 12.280 12.570 -10.526 1.00 77.69 167 GLN A N 1
ATOM 1276 C CA . GLN A 1 167 ? 12.778 13.844 -11.043 1.00 77.69 167 GLN A CA 1
ATOM 1277 C C . GLN A 1 167 ? 13.342 13.669 -12.468 1.00 77.69 167 GLN A C 1
ATOM 1279 O O . GLN A 1 167 ? 13.795 12.571 -12.823 1.00 77.69 167 GLN A O 1
ATOM 1284 N N . PRO A 1 168 ? 13.365 14.736 -13.288 1.00 76.19 168 PRO A N 1
ATOM 1285 C CA . PRO A 1 168 ? 14.039 14.710 -14.581 1.00 76.19 168 PRO A CA 1
ATOM 1286 C C . PRO A 1 168 ? 15.457 14.117 -14.468 1.00 76.19 168 PRO A C 1
ATOM 1288 O O . PRO A 1 168 ? 16.156 14.398 -13.490 1.00 76.19 168 PRO A O 1
ATOM 1291 N N . PRO A 1 169 ? 15.905 13.298 -15.439 1.00 86.19 169 PRO A N 1
ATOM 1292 C CA . PRO A 1 169 ? 15.339 13.141 -16.781 1.00 86.19 169 PRO A CA 1
ATOM 1293 C C . PRO A 1 169 ? 14.403 11.927 -16.967 1.00 86.19 169 PRO A C 1
ATOM 1295 O O . PRO A 1 169 ? 14.221 11.476 -18.095 1.00 86.19 169 PRO A O 1
ATOM 1298 N N . TYR A 1 170 ? 13.812 11.376 -15.902 1.00 88.44 170 TYR A N 1
ATOM 1299 C CA . TYR A 1 170 ? 12.838 10.290 -16.056 1.00 88.44 170 TYR A CA 1
ATOM 1300 C C . TYR A 1 170 ? 11.495 10.785 -16.598 1.00 88.44 170 TYR A C 1
ATOM 1302 O O . TYR A 1 170 ? 10.944 11.781 -16.132 1.00 88.44 170 TYR A O 1
ATOM 1310 N N . GLN A 1 171 ? 10.938 10.032 -17.541 1.00 90.19 171 GLN A N 1
ATOM 1311 C CA . GLN A 1 171 ? 9.571 10.185 -18.029 1.00 90.19 171 GLN A CA 1
ATOM 1312 C C . GLN A 1 171 ? 8.726 8.995 -17.580 1.00 90.19 171 GLN A C 1
ATOM 1314 O O . GLN A 1 171 ? 9.227 7.880 -17.444 1.00 90.19 171 GLN A O 1
ATOM 1319 N N . MET A 1 172 ? 7.435 9.212 -17.348 1.00 89.38 172 MET A N 1
ATOM 1320 C CA . MET A 1 172 ? 6.520 8.126 -17.003 1.00 89.38 172 MET A CA 1
ATOM 1321 C C . MET A 1 172 ? 6.122 7.359 -18.268 1.00 89.38 172 MET A C 1
ATOM 1323 O O . MET A 1 172 ? 5.595 7.938 -19.215 1.00 89.38 172 MET A O 1
ATOM 1327 N N . ALA A 1 173 ? 6.359 6.051 -18.273 1.00 90.06 173 ALA A N 1
ATOM 1328 C CA . ALA A 1 173 ? 5.951 5.153 -19.341 1.00 90.06 173 ALA A CA 1
ATOM 1329 C C . ALA A 1 173 ? 4.560 4.558 -19.046 1.00 90.06 173 ALA A C 1
ATOM 1331 O O . ALA A 1 173 ? 4.241 4.272 -17.887 1.00 90.06 173 ALA A O 1
ATOM 1332 N N . PRO A 1 174 ? 3.721 4.331 -20.074 1.00 86.50 174 PRO A N 1
ATOM 1333 C CA . PRO A 1 174 ? 2.406 3.735 -19.884 1.00 86.50 174 PRO A CA 1
ATOM 1334 C C . PRO A 1 174 ? 2.521 2.285 -19.392 1.00 86.50 174 PRO A C 1
ATOM 1336 O O . PRO A 1 174 ? 3.211 1.459 -19.996 1.00 86.50 174 PRO A O 1
ATOM 1339 N N . LEU A 1 175 ? 1.795 1.968 -18.318 1.00 85.94 175 LEU A N 1
ATOM 1340 C CA . LEU A 1 175 ? 1.714 0.628 -17.740 1.00 85.94 175 LEU A CA 1
ATOM 1341 C C . LEU A 1 175 ? 0.313 0.046 -17.944 1.00 85.94 175 LEU A C 1
ATOM 1343 O O . LEU A 1 175 ? -0.671 0.529 -17.384 1.00 85.94 175 LEU A O 1
ATOM 1347 N N . SER A 1 176 ? 0.217 -1.015 -18.741 1.00 85.0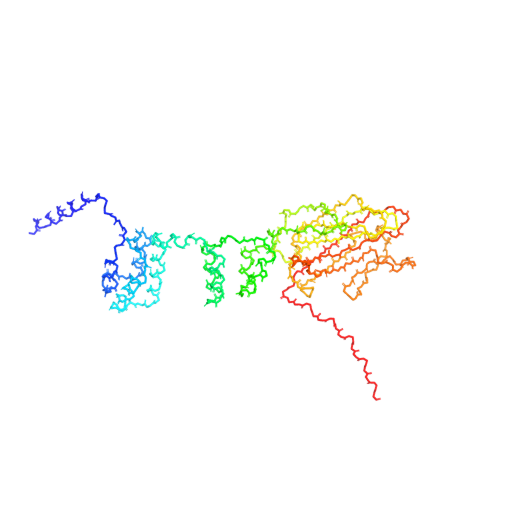6 176 SER A N 1
ATOM 1348 C CA . SER A 1 176 ? -1.040 -1.737 -18.936 1.00 85.06 176 SER A CA 1
ATOM 1349 C C . SER A 1 176 ? -1.382 -2.551 -17.692 1.00 85.06 176 SER A C 1
ATOM 1351 O O . SER A 1 176 ? -0.500 -3.175 -17.103 1.00 85.06 176 SER A O 1
ATOM 1353 N N . ARG A 1 177 ? -2.678 -2.607 -17.355 1.00 76.00 177 ARG A N 1
ATOM 1354 C CA . ARG A 1 177 ? -3.221 -3.365 -16.212 1.00 76.00 177 ARG A CA 1
ATOM 1355 C C . ARG A 1 177 ? -2.765 -2.859 -14.839 1.00 76.00 177 ARG A C 1
ATOM 1357 O O . ARG A 1 177 ? -2.755 -3.622 -13.880 1.00 76.00 177 ARG A O 1
ATOM 1364 N N . ALA A 1 178 ? -2.466 -1.566 -14.708 1.00 70.75 178 ALA A N 1
ATOM 1365 C CA . ALA A 1 178 ? -2.199 -0.952 -13.404 1.00 70.75 178 ALA A CA 1
ATOM 1366 C C . ALA A 1 178 ? -3.343 -1.189 -12.391 1.00 70.75 178 ALA A C 1
ATOM 1368 O O . ALA A 1 178 ? -3.098 -1.322 -11.198 1.00 70.75 178 ALA A O 1
ATOM 1369 N N . GLN A 1 179 ? -4.583 -1.321 -12.870 1.00 69.69 179 GLN A N 1
ATOM 1370 C CA . GLN A 1 179 ? -5.764 -1.659 -12.073 1.00 69.69 179 GLN A CA 1
ATOM 1371 C C . GLN A 1 179 ? -5.793 -3.103 -11.536 1.00 69.69 179 GLN A C 1
ATOM 1373 O O . GLN A 1 179 ? -6.552 -3.383 -10.617 1.00 69.69 179 GLN A O 1
ATOM 1378 N N . GLU A 1 180 ? -4.999 -4.023 -12.099 1.00 71.38 180 GLU A N 1
ATOM 1379 C CA . GLU A 1 180 ? -4.845 -5.403 -11.597 1.00 71.38 180 GLU A CA 1
ATOM 1380 C C . GLU A 1 180 ? -3.785 -5.489 -10.479 1.00 71.38 180 GLU A C 1
ATOM 1382 O O . GLU A 1 180 ? -3.391 -6.580 -10.061 1.00 71.38 180 GLU A O 1
ATOM 1387 N N . TYR A 1 181 ? -3.293 -4.341 -10.001 1.00 71.06 181 TYR A N 1
ATOM 1388 C CA . TYR A 1 181 ? -2.397 -4.268 -8.859 1.00 71.06 181 TYR A CA 1
ATOM 1389 C C . TYR A 1 181 ? -3.082 -4.830 -7.603 1.00 71.06 181 TYR A C 1
ATOM 1391 O O . TYR A 1 181 ? -4.153 -4.381 -7.204 1.00 71.06 181 TYR A O 1
ATOM 1399 N N . ASP A 1 182 ? -2.430 -5.802 -6.966 1.00 72.38 182 ASP A N 1
ATOM 1400 C CA . ASP A 1 182 ? -2.892 -6.437 -5.732 1.00 72.38 182 ASP A CA 1
ATOM 1401 C C . ASP A 1 182 ? -1.744 -6.438 -4.707 1.00 72.38 182 ASP A C 1
ATOM 1403 O O . ASP A 1 182 ? -0.816 -7.242 -4.840 1.00 72.38 182 ASP A O 1
ATOM 1407 N N . PRO A 1 183 ? -1.786 -5.568 -3.677 1.00 66.75 183 PRO A N 1
ATOM 1408 C CA . PRO A 1 183 ? -0.734 -5.464 -2.663 1.00 66.75 183 PRO A CA 1
ATOM 1409 C C . PRO A 1 183 ? -0.575 -6.732 -1.812 1.00 66.75 183 PRO A C 1
ATOM 1411 O O . PRO A 1 183 ? 0.467 -6.918 -1.169 1.00 66.75 183 PRO A O 1
ATOM 1414 N N . ALA A 1 184 ? -1.586 -7.606 -1.761 1.00 68.69 184 ALA A N 1
ATOM 1415 C CA . ALA A 1 184 ? -1.564 -8.821 -0.955 1.00 68.69 184 ALA A CA 1
ATOM 1416 C C . ALA A 1 184 ? -0.772 -9.958 -1.613 1.00 68.69 184 ALA A C 1
ATOM 1418 O O . ALA A 1 184 ? -0.299 -10.855 -0.910 1.00 68.69 184 ALA A O 1
ATOM 1419 N N . ALA A 1 185 ? -0.593 -9.925 -2.934 1.00 76.31 185 ALA A N 1
ATOM 1420 C CA . ALA A 1 185 ? 0.093 -10.990 -3.641 1.00 76.31 185 ALA A CA 1
ATOM 1421 C C . ALA A 1 185 ? 1.589 -11.063 -3.266 1.00 76.31 185 ALA A C 1
ATOM 1423 O O . ALA A 1 185 ? 2.288 -10.065 -3.105 1.00 76.31 185 ALA A O 1
ATOM 1424 N N . LYS A 1 186 ? 2.099 -12.285 -3.078 1.00 79.25 186 LYS A N 1
ATOM 1425 C CA . LYS A 1 186 ? 3.509 -12.520 -2.717 1.00 79.25 186 LYS A CA 1
ATOM 1426 C C . LYS A 1 186 ? 4.443 -12.527 -3.925 1.00 79.25 186 LYS A C 1
ATOM 1428 O O . LYS A 1 186 ? 5.657 -12.556 -3.752 1.00 79.25 186 LYS A O 1
ATOM 1433 N N . GLU A 1 187 ? 3.893 -12.535 -5.129 1.00 85.50 187 GLU A N 1
ATOM 1434 C CA . GLU A 1 187 ? 4.624 -12.676 -6.382 1.00 85.50 187 GLU A CA 1
ATOM 1435 C C . GLU A 1 187 ? 4.090 -11.687 -7.400 1.00 85.50 187 GLU A C 1
ATOM 1437 O O . GLU A 1 187 ? 2.908 -11.339 -7.368 1.00 85.50 187 GLU A O 1
ATOM 1442 N N . GLY A 1 188 ? 4.960 -11.277 -8.311 1.00 86.75 188 GLY A N 1
ATOM 1443 C CA . GLY A 1 188 ? 4.606 -10.365 -9.376 1.00 86.75 188 GLY A CA 1
ATOM 1444 C C . GLY A 1 188 ? 5.484 -10.549 -10.596 1.00 86.75 188 GLY A C 1
ATOM 1445 O O . GLY A 1 188 ? 6.547 -11.182 -10.549 1.00 86.75 188 GLY A O 1
ATOM 1446 N N . TRP A 1 189 ? 5.013 -10.011 -11.713 1.00 87.56 189 TRP A N 1
ATOM 1447 C CA . TRP A 1 189 ? 5.805 -9.949 -12.928 1.00 87.56 189 TRP A CA 1
ATOM 1448 C C . TRP A 1 189 ? 5.552 -8.660 -13.700 1.00 87.56 189 TRP A C 1
ATOM 1450 O O . TRP A 1 189 ? 4.476 -8.063 -13.653 1.00 87.56 189 TRP A O 1
ATOM 1460 N N . LEU A 1 190 ? 6.582 -8.253 -14.427 1.00 90.19 190 LEU A N 1
ATOM 1461 C CA . LEU A 1 190 ? 6.616 -7.102 -15.304 1.00 90.19 190 LEU A CA 1
ATOM 1462 C C . LEU A 1 190 ? 7.222 -7.550 -16.631 1.00 90.19 190 LEU A C 1
ATOM 1464 O O . LEU A 1 190 ? 8.245 -8.231 -16.657 1.00 90.19 190 LEU A O 1
ATOM 1468 N N . ARG A 1 191 ? 6.613 -7.144 -17.737 1.00 90.94 191 ARG A N 1
ATOM 1469 C CA . ARG A 1 191 ? 7.211 -7.222 -19.065 1.00 90.94 191 ARG A CA 1
ATOM 1470 C C . ARG A 1 191 ? 7.315 -5.826 -19.640 1.00 90.94 191 ARG A C 1
ATOM 1472 O O . ARG A 1 191 ? 6.320 -5.109 -19.653 1.00 90.94 191 ARG A O 1
ATOM 1479 N N . ILE A 1 192 ? 8.485 -5.483 -20.156 1.00 92.94 192 ILE A N 1
ATOM 1480 C CA . ILE A 1 192 ? 8.758 -4.226 -20.847 1.00 92.94 192 ILE A CA 1
ATOM 1481 C C . ILE A 1 192 ? 9.181 -4.566 -22.270 1.00 92.94 192 ILE A C 1
ATOM 1483 O O . ILE A 1 192 ? 10.159 -5.280 -22.476 1.00 92.94 192 ILE A O 1
ATOM 1487 N N . SER A 1 193 ? 8.462 -4.043 -23.252 1.00 91.06 193 SER A N 1
ATOM 1488 C CA . SER A 1 193 ? 8.826 -4.113 -24.661 1.00 91.06 193 SER A CA 1
ATOM 1489 C C . SER A 1 193 ? 9.124 -2.708 -25.163 1.00 91.06 193 SER A C 1
ATOM 1491 O O . SER A 1 193 ? 8.318 -1.805 -24.962 1.00 91.06 193 SER A O 1
ATOM 1493 N N . ALA A 1 194 ? 10.266 -2.517 -25.814 1.00 93.50 194 ALA A N 1
ATOM 1494 C CA . ALA A 1 194 ? 10.665 -1.225 -26.364 1.00 93.50 194 ALA A CA 1
ATOM 1495 C C . ALA A 1 194 ? 11.546 -1.411 -27.603 1.00 93.50 194 ALA A C 1
ATOM 1497 O O . ALA A 1 194 ? 12.292 -2.386 -27.707 1.00 93.50 194 ALA A O 1
ATOM 1498 N N . GLU A 1 195 ? 11.457 -0.471 -28.538 1.00 92.31 195 GLU A N 1
ATOM 1499 C CA . GLU A 1 195 ? 12.374 -0.337 -29.667 1.00 92.31 195 GLU A CA 1
ATOM 1500 C C . GLU A 1 195 ? 13.499 0.627 -29.281 1.00 92.31 195 GLU A C 1
ATOM 1502 O O . GLU A 1 195 ? 13.250 1.784 -28.940 1.00 92.31 195 GLU A O 1
ATOM 1507 N N . LEU A 1 196 ? 14.736 0.136 -29.308 1.00 91.75 196 LEU A N 1
ATOM 1508 C CA . LEU A 1 196 ? 15.931 0.896 -28.963 1.00 91.75 196 LEU A CA 1
ATOM 1509 C C . LEU A 1 196 ? 16.686 1.297 -30.228 1.00 91.75 196 LEU A C 1
ATOM 1511 O O . LEU A 1 196 ? 16.893 0.477 -31.126 1.00 91.75 196 LEU A O 1
ATOM 1515 N N . ALA A 1 197 ? 17.124 2.554 -30.280 1.00 91.38 197 ALA A N 1
ATOM 1516 C CA . ALA A 1 197 ? 17.944 3.077 -31.365 1.00 91.38 197 ALA A CA 1
ATOM 1517 C C . ALA A 1 197 ? 19.300 2.340 -31.463 1.00 91.38 197 ALA A C 1
ATOM 1519 O O . ALA A 1 197 ? 19.724 1.692 -30.505 1.00 91.38 197 ALA A O 1
ATOM 1520 N N . PRO A 1 198 ? 19.995 2.402 -32.611 1.00 88.19 198 PRO A N 1
ATOM 1521 C CA . PRO A 1 198 ? 21.338 1.844 -32.741 1.00 88.19 198 PRO A CA 1
ATOM 1522 C C . PRO A 1 198 ? 22.299 2.371 -31.673 1.00 88.19 198 PRO A C 1
ATOM 1524 O O . PRO A 1 198 ? 22.320 3.571 -31.405 1.00 88.19 198 PRO A O 1
ATOM 1527 N N . SER A 1 199 ? 23.154 1.499 -31.131 1.00 86.19 199 SER A N 1
ATOM 1528 C CA . SER A 1 199 ? 24.216 1.884 -30.181 1.00 86.19 199 SER A CA 1
ATOM 1529 C C . SER A 1 199 ? 23.707 2.693 -28.974 1.00 86.19 199 SER A C 1
ATOM 1531 O O . SER A 1 199 ? 24.388 3.608 -28.503 1.00 86.19 199 SER A O 1
ATOM 1533 N N . SER A 1 200 ? 22.496 2.385 -28.501 1.00 91.06 200 SER A N 1
ATOM 1534 C CA . SER A 1 200 ? 21.811 3.109 -27.429 1.00 91.06 200 SER A CA 1
ATOM 1535 C C . SER A 1 200 ? 21.731 2.300 -26.134 1.00 91.06 200 SER A C 1
ATOM 1537 O O . SER A 1 200 ? 21.910 1.080 -26.109 1.00 91.06 200 SER A O 1
ATOM 1539 N N . GLN A 1 201 ? 21.437 2.993 -25.037 1.00 92.81 201 GLN A N 1
ATOM 1540 C CA . GLN A 1 201 ? 21.192 2.398 -23.732 1.00 92.81 201 GLN A CA 1
ATOM 1541 C C . GLN A 1 201 ? 20.045 3.132 -23.044 1.00 92.81 201 GLN A C 1
ATOM 1543 O O . GLN A 1 201 ? 20.004 4.363 -23.002 1.00 92.81 201 GLN A O 1
ATOM 1548 N N . THR A 1 202 ? 19.115 2.375 -22.479 1.00 93.94 202 THR A N 1
ATOM 1549 C CA . THR A 1 202 ? 17.922 2.902 -21.817 1.00 93.94 202 THR A CA 1
ATOM 1550 C C . THR A 1 202 ? 17.751 2.252 -20.460 1.00 93.94 202 THR A C 1
ATOM 1552 O O . THR A 1 202 ? 17.929 1.047 -20.303 1.00 93.94 202 THR A O 1
ATOM 1555 N N . GLU A 1 203 ? 17.371 3.063 -19.486 1.00 94.38 203 GLU A N 1
ATOM 1556 C CA . GLU A 1 203 ? 17.043 2.639 -18.139 1.00 94.38 203 GLU A CA 1
ATOM 1557 C C . GLU A 1 203 ? 15.537 2.723 -17.911 1.00 94.38 203 GLU A C 1
ATOM 1559 O O . GLU A 1 203 ? 14.890 3.726 -18.221 1.00 94.38 203 GLU A O 1
ATOM 1564 N N . PHE A 1 204 ? 14.998 1.658 -17.336 1.00 93.44 204 PHE A N 1
ATOM 1565 C CA . PHE A 1 204 ? 13.638 1.553 -16.853 1.00 93.44 204 PHE A CA 1
ATOM 1566 C C . PHE A 1 204 ? 13.665 1.412 -15.335 1.00 93.44 204 PHE A C 1
ATOM 1568 O O . PHE A 1 204 ? 14.388 0.577 -14.793 1.00 93.44 204 PHE A O 1
ATOM 1575 N N . PHE A 1 205 ? 12.853 2.201 -14.645 1.00 91.19 205 PHE A N 1
ATOM 1576 C CA . PHE A 1 205 ? 12.690 2.120 -13.203 1.00 91.19 205 PHE A CA 1
ATOM 1577 C C . PHE A 1 205 ? 11.243 1.768 -12.885 1.00 91.19 205 PHE A C 1
ATOM 1579 O O . PHE A 1 205 ? 10.335 2.573 -13.089 1.00 91.19 205 PHE A O 1
ATOM 1586 N N . PHE A 1 206 ? 11.011 0.545 -12.418 1.00 88.56 206 PHE A N 1
ATOM 1587 C CA . PHE A 1 206 ? 9.692 0.093 -12.006 1.00 88.56 206 PHE A CA 1
ATOM 1588 C C . PHE A 1 206 ? 9.535 0.239 -10.497 1.00 88.56 206 PHE A C 1
ATOM 1590 O O . PHE A 1 206 ? 10.286 -0.354 -9.719 1.00 88.56 206 PHE A O 1
ATOM 1597 N N . LYS A 1 207 ? 8.539 1.018 -10.085 1.00 82.75 207 LYS A N 1
ATOM 1598 C CA . LYS A 1 207 ? 8.288 1.348 -8.687 1.00 82.75 207 LYS A CA 1
ATOM 1599 C C . LYS A 1 207 ? 6.798 1.342 -8.422 1.00 82.75 207 LYS A C 1
ATOM 1601 O O . LYS A 1 207 ? 6.052 2.082 -9.058 1.00 82.75 207 LYS A O 1
ATOM 1606 N N . HIS A 1 208 ? 6.378 0.554 -7.440 1.00 78.50 208 HIS A N 1
ATOM 1607 C CA . HIS A 1 208 ? 4.982 0.465 -7.033 1.00 78.50 208 HIS A CA 1
ATOM 1608 C C . HIS A 1 208 ? 4.030 0.034 -8.174 1.00 78.50 208 HIS A C 1
ATOM 1610 O O . HIS A 1 208 ? 3.923 -1.147 -8.491 1.00 78.50 208 HIS A O 1
ATOM 1616 N N . ASN A 1 209 ? 3.351 0.983 -8.810 1.00 78.44 209 ASN A N 1
ATOM 1617 C CA . ASN A 1 209 ? 2.481 0.772 -9.965 1.00 78.44 209 ASN A CA 1
ATOM 1618 C C . ASN A 1 209 ? 2.864 1.670 -11.155 1.00 78.44 209 ASN A C 1
ATOM 1620 O O . ASN A 1 209 ? 2.078 1.822 -12.087 1.00 78.44 209 ASN A O 1
ATOM 1624 N N . ALA A 1 210 ? 4.051 2.276 -11.121 1.00 84.94 210 ALA A N 1
ATOM 1625 C CA . ALA A 1 210 ? 4.545 3.169 -12.154 1.00 84.94 210 ALA A CA 1
ATOM 1626 C C . ALA A 1 210 ? 5.824 2.615 -12.783 1.00 84.94 210 ALA A C 1
ATOM 1628 O O . ALA A 1 210 ? 6.680 2.029 -12.113 1.00 84.94 210 ALA A O 1
ATOM 1629 N N . LEU A 1 211 ? 5.954 2.837 -14.086 1.00 90.00 211 LEU A N 1
ATOM 1630 C CA . LEU A 1 211 ? 7.181 2.602 -14.825 1.00 90.00 211 LEU A CA 1
ATOM 1631 C C . LEU A 1 211 ? 7.733 3.950 -15.270 1.00 90.00 211 LEU A C 1
ATOM 1633 O O . LEU A 1 211 ? 7.025 4.744 -15.884 1.00 90.00 211 LEU A O 1
ATOM 1637 N N . PHE A 1 212 ? 9.003 4.184 -14.988 1.00 91.69 212 PHE A N 1
ATOM 1638 C CA . PHE A 1 212 ? 9.731 5.355 -15.443 1.00 91.69 212 PHE A CA 1
ATOM 1639 C C . PHE A 1 212 ? 10.796 4.935 -16.445 1.00 91.69 212 PHE A C 1
ATOM 1641 O O . PHE A 1 212 ? 11.339 3.836 -16.351 1.00 91.69 212 PHE A O 1
ATOM 1648 N N . VAL A 1 213 ? 11.094 5.800 -17.405 1.00 94.44 213 VAL A N 1
ATOM 1649 C CA . VAL A 1 213 ? 12.045 5.535 -18.480 1.00 94.44 213 VAL A CA 1
ATOM 1650 C C . VAL A 1 213 ? 12.952 6.733 -18.699 1.00 94.44 213 VAL A C 1
ATOM 1652 O O . VAL A 1 213 ? 12.525 7.879 -18.566 1.00 94.44 213 VAL A O 1
ATOM 1655 N N . LYS A 1 214 ? 14.217 6.463 -19.014 1.00 93.75 214 LYS A N 1
ATOM 1656 C CA . LYS A 1 214 ? 15.234 7.481 -19.262 1.00 93.75 214 LYS A CA 1
ATOM 1657 C C . LYS A 1 214 ? 16.313 6.928 -20.201 1.00 93.75 214 LYS A C 1
ATOM 1659 O O . LYS A 1 214 ? 16.859 5.856 -19.923 1.00 93.75 214 LYS A O 1
ATOM 1664 N N . PRO A 1 215 ? 16.666 7.628 -21.291 1.00 93.25 215 PRO A N 1
ATOM 1665 C CA . PRO A 1 215 ? 17.835 7.261 -22.080 1.00 93.25 215 PRO A CA 1
ATOM 1666 C C . PRO A 1 215 ? 19.111 7.530 -21.266 1.00 93.25 215 PRO A C 1
ATOM 1668 O O . PRO A 1 215 ? 19.282 8.602 -20.687 1.00 93.25 215 PRO A O 1
ATOM 1671 N N . LEU A 1 216 ? 20.010 6.547 -21.206 1.00 91.94 216 LEU A N 1
ATOM 1672 C CA . LEU A 1 216 ? 21.364 6.720 -20.668 1.00 91.94 216 LEU A CA 1
ATOM 1673 C C . LEU A 1 216 ? 22.345 7.110 -21.777 1.00 91.94 216 LEU A C 1
ATOM 1675 O O . LEU A 1 216 ? 23.254 7.905 -21.555 1.00 91.94 216 LEU A O 1
ATOM 1679 N N . GLN A 1 217 ? 22.137 6.566 -22.977 1.00 91.50 217 GLN A N 1
ATOM 1680 C CA . GLN A 1 217 ? 22.929 6.843 -24.167 1.00 91.50 217 GLN A CA 1
ATOM 1681 C C . GLN A 1 217 ? 22.050 6.733 -25.415 1.00 91.50 217 GLN A C 1
ATOM 1683 O O . GLN A 1 217 ? 21.275 5.788 -25.547 1.00 91.50 217 GLN A O 1
ATOM 1688 N N . GLY A 1 218 ? 22.227 7.651 -26.366 1.00 89.00 218 GLY A N 1
ATOM 1689 C CA . GLY A 1 218 ? 21.479 7.656 -27.624 1.00 89.00 218 GLY A CA 1
ATOM 1690 C C . GLY A 1 218 ? 20.089 8.282 -27.496 1.00 89.00 218 GLY A C 1
ATOM 1691 O O . GLY A 1 218 ? 19.841 9.091 -26.604 1.00 89.00 218 GLY A O 1
ATOM 1692 N N . GLU A 1 219 ? 19.206 7.939 -28.433 1.00 89.88 219 GLU A N 1
ATOM 1693 C CA . GLU A 1 219 ? 17.841 8.472 -28.500 1.00 89.88 219 GLU A CA 1
ATOM 1694 C C . GLU A 1 219 ? 16.893 7.808 -27.488 1.00 89.88 219 GLU A C 1
ATOM 1696 O O . GLU A 1 219 ? 17.153 6.715 -26.976 1.00 89.88 219 GLU A O 1
ATOM 1701 N N . GLU A 1 220 ? 15.762 8.469 -27.231 1.00 90.00 220 GLU A N 1
ATOM 1702 C CA . GLU A 1 220 ? 14.674 7.910 -26.430 1.00 90.00 220 GLU A CA 1
ATOM 1703 C C . GLU A 1 220 ? 14.116 6.615 -27.050 1.00 90.00 220 GLU A C 1
ATOM 1705 O O . GLU A 1 220 ? 14.002 6.498 -28.277 1.00 90.00 220 GLU A O 1
ATOM 1710 N N . PRO A 1 221 ? 13.737 5.632 -26.214 1.00 92.50 221 PRO A N 1
ATOM 1711 C CA . PRO A 1 221 ? 13.132 4.397 -26.691 1.00 92.50 221 PRO A CA 1
ATOM 1712 C C . PRO A 1 221 ? 11.767 4.663 -27.336 1.00 92.50 221 PRO A C 1
ATOM 1714 O O . PRO A 1 221 ? 10.952 5.435 -26.829 1.00 92.50 221 PRO A O 1
ATOM 1717 N N . LYS A 1 222 ? 11.474 3.959 -28.430 1.00 92.38 222 LYS A N 1
ATOM 1718 C CA . LYS A 1 222 ? 10.188 4.040 -29.137 1.00 92.38 222 LYS A CA 1
ATOM 1719 C C . LYS A 1 222 ? 9.300 2.851 -28.786 1.00 92.38 222 LYS A C 1
ATOM 1721 O O . LYS A 1 222 ? 9.771 1.798 -28.364 1.00 92.38 222 LYS A O 1
ATOM 1726 N N . GLN A 1 223 ? 7.991 3.021 -28.979 1.00 90.06 223 GLN A N 1
ATOM 1727 C CA . GLN A 1 223 ? 6.986 1.963 -28.797 1.00 90.06 223 GLN A CA 1
ATOM 1728 C C . GLN A 1 223 ? 7.062 1.258 -27.430 1.00 90.06 223 GLN A C 1
ATOM 1730 O O . GLN A 1 223 ? 6.891 0.040 -27.348 1.00 90.06 223 GLN A O 1
ATOM 1735 N N . VAL A 1 224 ? 7.330 2.014 -26.362 1.00 92.50 224 VAL A N 1
ATOM 1736 C CA . VAL A 1 224 ? 7.397 1.456 -25.009 1.00 92.50 224 VAL A CA 1
ATOM 1737 C C . VAL A 1 224 ? 6.022 0.917 -24.619 1.00 92.50 224 VAL A C 1
ATOM 1739 O O . VAL A 1 224 ? 5.042 1.655 -24.542 1.00 92.50 224 VAL A O 1
ATOM 1742 N N . GLN A 1 225 ? 5.959 -0.385 -24.371 1.00 90.94 225 GLN A N 1
ATOM 1743 C CA . GLN A 1 225 ? 4.790 -1.080 -23.856 1.00 90.94 225 GLN A CA 1
ATOM 1744 C C . GLN A 1 225 ? 5.198 -1.850 -22.615 1.00 90.94 225 GLN A C 1
ATOM 1746 O O . GLN A 1 225 ? 6.129 -2.652 -22.660 1.00 90.94 225 GLN A O 1
ATOM 1751 N N . ALA A 1 226 ? 4.474 -1.653 -21.522 1.00 90.50 226 ALA A N 1
ATOM 1752 C CA . ALA A 1 226 ? 4.700 -2.410 -20.309 1.00 90.50 226 ALA A CA 1
ATOM 1753 C C . ALA A 1 226 ? 3.425 -3.104 -19.842 1.00 90.50 226 ALA A C 1
ATOM 1755 O O . ALA A 1 226 ? 2.334 -2.534 -19.887 1.00 90.50 226 ALA A O 1
ATOM 1756 N N . TYR A 1 227 ? 3.584 -4.345 -19.394 1.00 86.69 227 TYR A N 1
ATOM 1757 C CA . TYR A 1 227 ? 2.529 -5.180 -18.836 1.00 86.69 227 TYR A CA 1
ATOM 1758 C C . TYR A 1 227 ? 2.953 -5.627 -17.449 1.00 86.69 227 TYR A C 1
ATOM 1760 O O . TYR A 1 227 ? 4.071 -6.104 -17.275 1.00 86.69 227 TYR A O 1
ATOM 1768 N N . PHE A 1 228 ? 2.058 -5.494 -16.482 1.00 83.00 228 PHE A N 1
ATOM 1769 C CA . PHE A 1 228 ? 2.336 -5.801 -15.089 1.00 83.00 228 PHE A CA 1
ATOM 1770 C C . PHE A 1 228 ? 1.160 -6.543 -14.457 1.00 83.00 228 PHE A C 1
ATOM 1772 O O . PHE A 1 228 ? 0.006 -6.305 -14.812 1.00 83.00 228 PHE A O 1
ATOM 1779 N N . ASN A 1 229 ? 1.455 -7.440 -13.520 1.00 72.81 229 ASN A N 1
ATOM 1780 C CA . ASN A 1 229 ? 0.454 -8.097 -12.690 1.00 72.81 229 ASN A CA 1
ATOM 1781 C C . ASN A 1 229 ? 1.056 -8.408 -11.319 1.00 72.81 229 ASN A C 1
ATOM 1783 O O . ASN A 1 229 ? 2.108 -9.053 -11.270 1.00 72.81 229 ASN A O 1
ATOM 1787 N N . LYS A 1 230 ? 0.317 -8.029 -10.261 1.00 67.38 230 LYS A N 1
ATOM 1788 C CA . LYS A 1 230 ? 0.550 -8.371 -8.846 1.00 67.38 230 LYS A CA 1
ATOM 1789 C C . LYS A 1 230 ? 1.916 -7.934 -8.295 1.00 67.38 230 LYS A C 1
ATOM 1791 O O . LYS A 1 230 ? 2.891 -7.810 -9.020 1.00 67.38 230 LYS A O 1
ATOM 1796 N N . PRO A 1 231 ? 1.946 -7.541 -7.017 1.00 61.56 231 PRO A N 1
ATOM 1797 C CA . PRO A 1 231 ? 2.391 -6.203 -6.638 1.00 61.56 231 PRO A CA 1
ATOM 1798 C C . PRO A 1 231 ? 3.866 -5.963 -6.924 1.00 61.56 231 PRO A C 1
ATOM 1800 O O . PRO A 1 231 ? 4.656 -6.894 -6.827 1.00 61.56 231 PRO A O 1
ATOM 1803 N N . ALA A 1 232 ? 4.281 -4.709 -7.112 1.00 59.78 232 ALA A N 1
ATOM 1804 C CA . ALA A 1 232 ? 5.687 -4.365 -6.919 1.00 59.78 232 ALA A CA 1
ATOM 1805 C C . ALA A 1 232 ? 6.205 -4.896 -5.570 1.00 59.78 232 ALA A C 1
ATOM 1807 O O . ALA A 1 232 ? 5.434 -5.073 -4.620 1.00 59.78 232 ALA A O 1
ATOM 1808 N N . PRO A 1 233 ? 7.512 -5.164 -5.465 1.00 59.47 233 PRO A N 1
ATOM 1809 C CA . PRO A 1 233 ? 8.132 -5.566 -4.221 1.00 59.47 233 PRO A CA 1
ATOM 1810 C C . PRO A 1 233 ? 7.748 -4.536 -3.166 1.00 59.47 233 PRO A C 1
ATOM 1812 O O . PRO A 1 233 ? 7.944 -3.334 -3.341 1.00 59.47 233 PRO A O 1
ATOM 1815 N N . ARG A 1 234 ? 7.128 -5.031 -2.091 1.00 59.78 234 ARG A N 1
ATOM 1816 C CA . ARG A 1 234 ? 6.841 -4.233 -0.897 1.00 59.78 234 ARG A CA 1
ATOM 1817 C C . ARG A 1 234 ? 8.127 -3.535 -0.455 1.00 59.78 234 ARG A C 1
ATOM 1819 O O . ARG A 1 234 ? 9.207 -3.995 -0.819 1.00 59.78 234 ARG A O 1
ATOM 1826 N N . ASN A 1 235 ? 8.022 -2.518 0.399 1.00 62.59 235 ASN A N 1
ATOM 1827 C CA . ASN A 1 235 ? 9.158 -1.846 1.050 1.00 62.59 235 ASN A CA 1
ATOM 1828 C C . ASN A 1 235 ? 9.935 -2.764 2.014 1.00 62.59 235 ASN A C 1
ATOM 1830 O O . ASN A 1 235 ? 10.165 -2.445 3.175 1.00 62.59 235 ASN A O 1
ATOM 1834 N N . LYS A 1 236 ? 10.323 -3.945 1.541 1.00 69.38 236 LYS A N 1
ATOM 1835 C CA . LYS A 1 236 ? 11.260 -4.852 2.162 1.00 69.38 236 LYS A CA 1
ATOM 1836 C C . LYS A 1 236 ? 12.650 -4.569 1.611 1.00 69.38 236 LYS A C 1
ATOM 1838 O O . LYS A 1 236 ? 12.824 -4.127 0.472 1.00 69.38 236 LYS A O 1
ATOM 1843 N N . THR A 1 237 ? 13.645 -4.871 2.428 1.00 73.81 237 THR A N 1
ATOM 1844 C CA . THR A 1 237 ? 15.052 -4.860 2.038 1.00 73.81 237 THR A CA 1
ATOM 1845 C C . THR A 1 237 ? 15.321 -5.916 0.959 1.00 73.81 237 THR A C 1
ATOM 1847 O O . THR A 1 237 ? 14.615 -6.923 0.857 1.00 73.81 237 THR A O 1
ATOM 1850 N N . ALA A 1 238 ? 16.357 -5.692 0.142 1.00 78.19 238 ALA A N 1
ATOM 1851 C CA . ALA A 1 238 ? 16.714 -6.546 -1.000 1.00 78.19 238 ALA A CA 1
ATOM 1852 C C . ALA A 1 238 ? 16.867 -8.036 -0.634 1.00 78.19 238 ALA A C 1
ATOM 1854 O O . ALA A 1 238 ? 16.605 -8.922 -1.445 1.00 78.19 238 ALA A O 1
ATOM 1855 N N . GLU A 1 239 ? 17.269 -8.320 0.605 1.00 82.06 239 GLU A N 1
ATOM 1856 C CA . GLU A 1 239 ? 17.416 -9.671 1.146 1.00 82.06 239 GLU A CA 1
ATOM 1857 C C . GLU A 1 239 ? 16.096 -10.458 1.193 1.00 82.06 239 GLU A C 1
ATOM 1859 O O . GLU A 1 239 ? 16.131 -11.679 1.130 1.00 82.06 239 GLU A O 1
ATOM 1864 N N . PHE A 1 240 ? 14.933 -9.806 1.236 1.00 83.19 240 PHE A N 1
ATOM 1865 C CA . PHE A 1 240 ? 13.628 -10.481 1.215 1.00 83.19 240 PHE A CA 1
ATOM 1866 C C . PHE A 1 240 ? 13.003 -10.549 -0.176 1.00 83.19 240 PHE A C 1
ATOM 1868 O O . PHE A 1 240 ? 11.882 -11.038 -0.312 1.00 83.19 240 PHE A O 1
ATOM 1875 N N . ILE A 1 241 ? 13.674 -10.040 -1.206 1.00 83.94 241 ILE A N 1
ATOM 1876 C CA . ILE A 1 241 ? 13.138 -10.022 -2.564 1.00 83.94 241 ILE A CA 1
ATOM 1877 C C . ILE A 1 241 ? 13.914 -11.018 -3.404 1.00 83.94 241 ILE A C 1
ATOM 1879 O O . ILE A 1 241 ? 15.098 -10.825 -3.693 1.00 83.94 241 ILE A O 1
ATOM 1883 N N . ASP A 1 242 ? 13.247 -12.094 -3.814 1.00 85.88 242 ASP A N 1
ATOM 1884 C CA . ASP A 1 242 ? 13.755 -12.951 -4.873 1.00 85.88 242 ASP A CA 1
ATOM 1885 C C . ASP A 1 242 ? 13.286 -12.476 -6.232 1.00 85.88 242 ASP A C 1
ATOM 1887 O O . ASP A 1 242 ? 12.103 -12.231 -6.409 1.00 85.88 242 ASP A O 1
ATOM 1891 N N . ALA A 1 243 ? 14.214 -12.277 -7.163 1.00 86.06 243 ALA A N 1
ATOM 1892 C CA . ALA A 1 243 ? 13.912 -11.666 -8.447 1.00 86.06 243 ALA A CA 1
ATOM 1893 C C . ALA A 1 243 ? 14.788 -12.241 -9.555 1.00 86.06 243 ALA A C 1
ATOM 1895 O O . ALA A 1 243 ? 15.981 -12.500 -9.358 1.00 86.06 243 ALA A O 1
ATOM 1896 N N . GLU A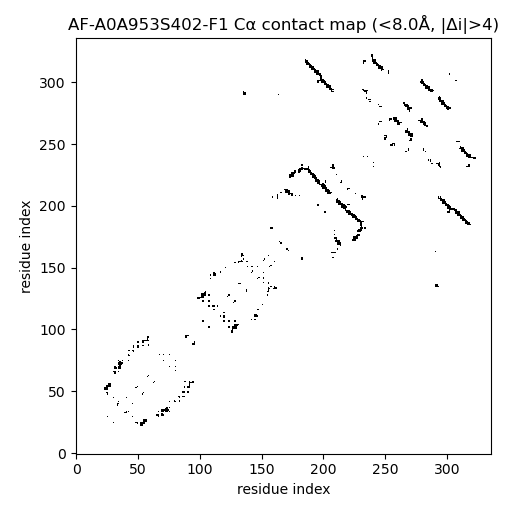 1 244 ? 14.183 -12.383 -10.725 1.00 83.88 244 GLU A N 1
ATOM 1897 C CA . GLU A 1 244 ? 14.788 -12.862 -11.958 1.00 83.88 244 GLU A CA 1
ATOM 1898 C C . GLU A 1 244 ? 14.412 -11.908 -13.093 1.00 83.88 244 GLU A C 1
ATOM 1900 O O . GLU A 1 244 ? 13.242 -11.555 -13.242 1.00 83.88 244 GLU A O 1
ATOM 1905 N N . CYS A 1 245 ? 15.395 -11.495 -13.889 1.00 82.62 245 CYS A N 1
ATOM 1906 C CA . CYS A 1 245 ? 15.207 -10.605 -15.029 1.00 82.62 245 CYS A CA 1
ATOM 1907 C C . CYS A 1 245 ? 15.938 -11.170 -16.249 1.00 82.62 245 CYS A C 1
ATOM 1909 O O . CYS A 1 245 ? 17.044 -11.697 -16.108 1.00 82.62 245 CYS A O 1
ATOM 1911 N N . GLY A 1 246 ? 15.341 -11.049 -17.434 1.00 79.31 246 GLY A N 1
ATOM 1912 C CA . GLY A 1 246 ? 15.923 -11.561 -18.671 1.00 79.31 246 GLY A CA 1
ATOM 1913 C C . GLY A 1 246 ? 15.160 -11.144 -19.927 1.00 79.31 246 GLY A C 1
ATOM 1914 O O . GLY A 1 246 ? 14.185 -10.399 -19.871 1.00 79.31 246 GLY A O 1
ATOM 1915 N N . LEU A 1 247 ? 15.611 -11.632 -21.085 1.00 77.19 247 LEU A N 1
ATOM 1916 C CA . LEU A 1 247 ? 14.916 -11.457 -22.366 1.00 77.19 247 LEU A CA 1
ATOM 1917 C C . LEU A 1 247 ? 13.882 -12.570 -22.562 1.00 77.19 247 LEU A C 1
ATOM 1919 O O . LEU A 1 247 ? 14.188 -13.734 -22.329 1.00 77.19 247 LEU A O 1
ATOM 1923 N N . GLU A 1 248 ? 12.684 -12.236 -23.047 1.00 69.06 248 GLU A N 1
ATOM 1924 C CA . GLU A 1 248 ? 11.629 -13.222 -23.354 1.00 69.06 248 GLU A CA 1
ATOM 1925 C C . GLU A 1 248 ? 11.977 -14.073 -24.591 1.00 69.06 248 GLU A C 1
ATOM 1927 O O . GLU A 1 248 ? 11.575 -15.226 -24.708 1.00 69.06 248 GLU A O 1
ATOM 1932 N N . SER A 1 249 ? 12.759 -13.525 -25.525 1.00 62.84 249 SER A N 1
ATOM 1933 C CA . SER A 1 249 ? 13.214 -14.225 -26.735 1.00 62.84 249 SER A CA 1
ATOM 1934 C C . SER A 1 249 ? 14.705 -13.984 -26.986 1.00 62.84 249 SER A C 1
ATOM 1936 O O . SER A 1 249 ? 15.079 -13.325 -27.961 1.00 62.84 249 SER A O 1
ATOM 1938 N N . PRO A 1 250 ? 15.587 -14.513 -26.117 1.00 57.03 250 PRO A N 1
ATOM 1939 C CA . PR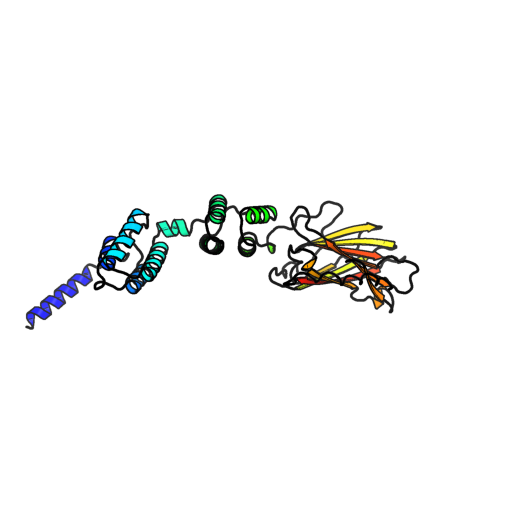O A 1 250 ? 17.023 -14.263 -26.201 1.00 57.03 250 PRO A CA 1
ATOM 1940 C C . PRO A 1 250 ? 17.613 -14.798 -27.510 1.00 57.03 250 PRO A C 1
ATOM 1942 O O . PRO A 1 250 ? 18.497 -14.166 -28.073 1.00 57.03 250 PRO A O 1
ATOM 1945 N N . ALA A 1 251 ? 17.062 -15.888 -28.058 1.00 49.12 251 ALA A N 1
ATOM 1946 C CA . ALA A 1 251 ? 17.488 -16.457 -29.337 1.00 49.12 251 ALA A CA 1
ATOM 1947 C C . ALA A 1 251 ? 17.283 -15.512 -30.537 1.00 49.12 251 ALA A C 1
ATOM 1949 O O . ALA A 1 251 ? 18.050 -15.563 -31.495 1.00 49.12 251 ALA A O 1
ATOM 1950 N N . ILE A 1 252 ? 16.260 -14.653 -30.480 1.00 51.66 252 ILE A N 1
ATOM 1951 C CA . ILE A 1 252 ? 15.923 -13.693 -31.541 1.00 51.66 252 ILE A CA 1
ATOM 1952 C C . ILE A 1 252 ? 16.756 -12.415 -31.381 1.00 51.66 252 ILE A C 1
ATOM 1954 O O . ILE A 1 252 ? 17.232 -11.865 -32.365 1.00 51.66 252 ILE A O 1
ATOM 1958 N N . ALA A 1 253 ? 16.974 -11.975 -30.139 1.00 49.69 253 ALA A N 1
ATOM 1959 C CA . ALA A 1 253 ? 17.698 -10.742 -29.833 1.00 49.69 253 ALA A CA 1
ATOM 1960 C C . ALA A 1 253 ? 19.233 -10.897 -29.790 1.00 49.69 253 ALA A C 1
ATOM 1962 O O . ALA A 1 253 ? 19.945 -9.911 -29.943 1.00 49.69 253 ALA A O 1
ATOM 1963 N N . CYS A 1 254 ? 19.746 -12.110 -29.548 1.00 49.41 254 CYS A N 1
ATOM 1964 C CA . CYS A 1 254 ? 21.173 -12.380 -29.295 1.00 49.41 254 CYS A CA 1
ATOM 1965 C C . CYS A 1 254 ? 21.756 -13.503 -30.177 1.00 49.41 254 CYS A C 1
ATOM 1967 O O . CYS A 1 254 ? 22.932 -13.842 -30.031 1.00 49.41 254 CYS A O 1
ATOM 1969 N N . GLY A 1 255 ? 20.941 -14.130 -31.038 1.00 51.34 255 GLY A N 1
ATOM 1970 C CA . GLY A 1 255 ? 21.244 -15.426 -31.660 1.00 51.34 255 GLY A CA 1
ATOM 1971 C C . GLY A 1 255 ? 21.051 -16.609 -30.694 1.00 51.34 255 GLY A C 1
ATOM 1972 O O . GLY A 1 255 ? 20.875 -16.419 -29.494 1.00 51.34 255 GLY A O 1
ATOM 1973 N N . GLN A 1 256 ? 21.089 -17.852 -31.200 1.00 42.00 256 GLN A N 1
ATOM 1974 C CA . GLN A 1 256 ? 20.787 -19.107 -30.468 1.00 42.00 256 GLN A CA 1
ATOM 1975 C C . GLN A 1 256 ? 21.628 -19.386 -29.197 1.00 42.00 256 GLN A C 1
ATOM 1977 O O . GLN A 1 256 ? 21.389 -20.378 -28.513 1.00 42.00 256 GLN A O 1
ATOM 1982 N N . GLU A 1 257 ? 22.595 -18.538 -28.846 1.00 45.50 257 GLU A N 1
ATOM 1983 C CA . GLU A 1 257 ? 23.581 -18.793 -27.796 1.00 45.50 257 GLU A CA 1
ATOM 1984 C C . GLU A 1 257 ? 23.680 -17.637 -26.779 1.00 45.50 257 GLU A C 1
ATOM 1986 O O . GLU A 1 257 ? 24.682 -16.921 -26.723 1.00 45.50 257 GLU A O 1
ATOM 1991 N N . ALA A 1 258 ? 22.658 -17.447 -25.941 1.00 47.31 258 ALA A N 1
ATOM 1992 C CA . ALA A 1 258 ? 22.730 -16.531 -24.796 1.00 47.31 258 ALA A CA 1
ATOM 1993 C C . ALA A 1 258 ? 23.357 -17.221 -23.566 1.00 47.31 258 ALA A C 1
ATOM 1995 O O . ALA A 1 258 ? 23.065 -18.387 -23.290 1.00 47.31 258 ALA A O 1
ATOM 1996 N N . LYS A 1 259 ? 24.207 -16.511 -22.809 1.00 49.22 259 LYS A N 1
ATOM 1997 C CA . LYS A 1 259 ? 24.708 -16.947 -21.489 1.00 49.22 259 LYS A CA 1
ATOM 1998 C C . LYS A 1 259 ? 24.105 -16.072 -20.383 1.00 49.22 259 LYS A C 1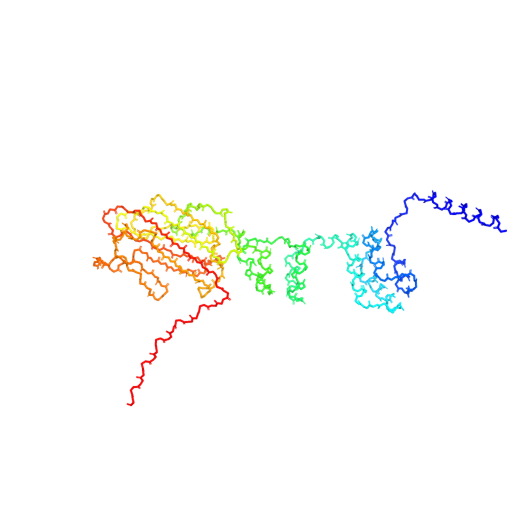
ATOM 2000 O O . LYS A 1 259 ? 24.204 -14.850 -20.466 1.00 49.22 259 LYS A O 1
ATOM 2005 N N . ASP A 1 260 ? 23.523 -16.702 -19.360 1.00 50.78 260 ASP A N 1
ATOM 2006 C CA . ASP A 1 260 ? 23.116 -16.060 -18.096 1.00 50.78 260 ASP A CA 1
ATOM 2007 C C . ASP A 1 260 ? 24.310 -16.099 -17.120 1.00 50.78 260 ASP A C 1
ATOM 2009 O O . ASP A 1 260 ? 24.724 -17.177 -16.685 1.00 50.78 260 ASP A O 1
ATOM 2013 N N . GLU A 1 261 ? 24.917 -14.943 -16.820 1.00 49.88 261 GLU A N 1
ATOM 2014 C CA . GLU A 1 261 ? 25.966 -14.813 -15.798 1.00 49.88 261 GLU A CA 1
ATOM 2015 C C . GLU A 1 261 ? 25.458 -13.998 -14.596 1.00 49.88 261 GLU A C 1
ATOM 2017 O O . GLU A 1 261 ? 25.020 -12.854 -14.728 1.00 49.88 261 GLU A O 1
ATOM 2022 N N . LYS A 1 262 ? 25.593 -14.555 -13.384 1.00 42.94 262 LYS A N 1
ATOM 2023 C CA . LYS A 1 262 ? 25.331 -13.856 -12.115 1.00 42.94 262 LYS A CA 1
ATOM 2024 C C . LYS A 1 262 ? 26.639 -13.295 -11.542 1.00 42.94 262 LYS A C 1
ATOM 2026 O O . LYS A 1 262 ? 27.524 -14.069 -11.178 1.00 42.94 262 LYS A O 1
ATOM 2031 N N . ARG A 1 263 ? 26.752 -11.970 -11.385 1.00 42.72 263 ARG A N 1
ATOM 2032 C CA . ARG A 1 263 ? 27.886 -11.291 -10.723 1.00 42.72 263 ARG A CA 1
ATOM 2033 C C . ARG A 1 263 ? 27.399 -10.325 -9.645 1.00 42.72 263 ARG A C 1
ATOM 2035 O O . ARG A 1 263 ? 26.818 -9.295 -9.947 1.00 42.72 263 ARG A O 1
ATOM 2042 N N . GLY A 1 264 ? 27.679 -10.635 -8.377 1.00 36.75 264 GLY A N 1
ATOM 2043 C CA . GLY A 1 264 ? 27.616 -9.649 -7.285 1.00 36.75 264 GLY A CA 1
ATOM 2044 C C . GLY A 1 264 ? 26.283 -8.905 -7.116 1.00 36.75 264 GLY A C 1
ATOM 2045 O O . GLY A 1 264 ? 26.295 -7.718 -6.826 1.00 36.75 264 GLY A O 1
ATOM 2046 N N . GLY A 1 265 ? 25.144 -9.574 -7.318 1.00 39.25 265 GLY A N 1
ATOM 2047 C CA . GLY A 1 265 ? 23.812 -8.957 -7.210 1.00 39.25 265 GLY A CA 1
ATOM 2048 C C . GLY A 1 265 ? 23.231 -8.445 -8.533 1.00 39.25 265 GLY A C 1
ATOM 2049 O O . GLY A 1 265 ? 22.017 -8.307 -8.616 1.00 39.25 265 GLY A O 1
ATOM 2050 N N . LEU A 1 266 ? 24.054 -8.284 -9.575 1.00 42.91 266 LEU A N 1
ATOM 2051 C CA . LEU A 1 266 ? 23.614 -8.117 -10.961 1.00 42.91 266 LEU A CA 1
ATOM 2052 C C . LEU A 1 266 ? 23.528 -9.495 -11.645 1.00 42.91 266 LEU A C 1
ATOM 2054 O O . LEU A 1 266 ? 24.434 -10.324 -11.492 1.00 42.91 266 LEU A O 1
ATOM 2058 N N . ARG A 1 267 ? 22.468 -9.763 -12.420 1.00 48.22 267 ARG A N 1
ATOM 2059 C CA . ARG A 1 267 ? 22.560 -10.759 -13.507 1.00 48.22 267 ARG A CA 1
ATOM 2060 C C . ARG A 1 267 ? 22.616 -10.042 -14.841 1.00 48.22 267 ARG A C 1
ATOM 2062 O O . ARG A 1 267 ? 21.912 -9.054 -15.042 1.00 48.22 267 ARG A O 1
ATOM 2069 N N . SER A 1 268 ? 23.435 -10.585 -15.728 1.00 48.62 268 SER A N 1
ATOM 2070 C CA . SER A 1 268 ? 23.666 -10.068 -17.065 1.00 48.62 268 SER A CA 1
ATOM 2071 C C . SER A 1 268 ? 23.417 -11.173 -18.082 1.00 48.62 268 SER A C 1
ATOM 2073 O O . SER A 1 268 ? 23.992 -12.257 -17.974 1.00 48.62 268 SER A O 1
ATOM 2075 N N . VAL A 1 269 ? 22.595 -10.888 -19.095 1.00 52.75 269 VAL A N 1
ATOM 2076 C CA . VAL A 1 269 ? 22.477 -11.748 -20.281 1.00 52.75 269 VAL A CA 1
ATOM 2077 C C . VAL A 1 269 ? 23.476 -11.250 -21.325 1.00 52.75 269 VAL A C 1
ATOM 2079 O O . VAL A 1 269 ? 23.407 -10.095 -21.753 1.00 52.75 269 VAL A O 1
ATOM 2082 N N . LEU A 1 270 ? 24.423 -12.111 -21.708 1.00 52.22 270 LEU A N 1
ATOM 2083 C CA . LEU A 1 270 ? 25.464 -11.812 -22.699 1.00 52.22 270 LEU A CA 1
ATOM 2084 C C . LEU A 1 270 ? 25.241 -12.619 -23.995 1.00 52.22 270 LEU A C 1
ATOM 2086 O O . LEU A 1 270 ? 24.990 -13.828 -23.916 1.00 52.22 270 LEU A O 1
ATOM 2090 N N . PRO A 1 271 ? 25.409 -12.013 -25.188 1.00 49.84 271 PRO A N 1
ATOM 2091 C CA . PRO A 1 271 ? 25.595 -12.756 -26.429 1.00 49.84 271 PRO A CA 1
ATOM 2092 C C . PRO A 1 271 ? 26.994 -13.394 -26.440 1.00 49.84 271 PRO A C 1
ATOM 2094 O O . PRO A 1 271 ? 28.006 -12.730 -26.222 1.00 49.84 271 PRO A O 1
ATOM 2097 N N . LYS A 1 272 ? 27.078 -14.705 -26.692 1.00 43.75 272 LYS A N 1
ATOM 2098 C CA . LYS A 1 272 ? 28.310 -15.507 -26.527 1.00 43.75 272 LYS A CA 1
ATOM 2099 C C . LYS A 1 272 ? 29.447 -15.159 -27.511 1.00 43.75 272 LYS A C 1
ATOM 2101 O O . LYS A 1 272 ? 30.584 -15.536 -27.241 1.00 43.75 272 LYS A O 1
ATOM 2106 N N . ASN A 1 273 ? 29.170 -14.424 -28.598 1.00 43.72 273 ASN A N 1
ATOM 2107 C CA . ASN A 1 273 ? 30.119 -14.148 -29.694 1.00 43.72 273 ASN A CA 1
ATOM 2108 C C . ASN A 1 273 ? 30.470 -12.667 -29.935 1.00 43.72 273 ASN A C 1
ATOM 2110 O O . ASN A 1 273 ? 31.158 -12.352 -30.908 1.00 43.72 273 ASN A O 1
ATOM 2114 N N . THR A 1 274 ? 30.078 -11.737 -29.066 1.00 42.94 274 THR A N 1
ATOM 2115 C CA . THR A 1 274 ? 30.559 -10.353 -29.176 1.00 42.94 274 THR A CA 1
ATOM 2116 C C . THR A 1 274 ? 31.882 -10.171 -28.436 1.00 42.94 274 THR A C 1
ATOM 2118 O O . THR A 1 274 ? 32.008 -10.500 -27.262 1.00 42.94 274 THR A O 1
ATOM 2121 N N . LYS A 1 275 ? 32.865 -9.531 -29.088 1.00 42.59 275 LYS A N 1
ATOM 2122 C CA . LYS A 1 275 ? 34.054 -8.962 -28.411 1.00 42.59 275 LYS A CA 1
ATOM 2123 C C . LYS A 1 275 ? 33.679 -7.909 -27.347 1.00 42.59 275 LYS A C 1
ATOM 2125 O O . LYS A 1 275 ? 34.532 -7.505 -26.559 1.00 42.59 275 LYS A O 1
ATOM 2130 N N . SER A 1 276 ? 32.421 -7.461 -27.339 1.00 45.97 276 SER A N 1
ATOM 2131 C CA . SER A 1 276 ? 31.842 -6.589 -26.322 1.00 45.97 276 SER A CA 1
ATOM 2132 C C . SER A 1 276 ? 31.483 -7.383 -25.066 1.00 45.97 276 SER A C 1
ATOM 2134 O O . SER A 1 276 ? 30.729 -8.351 -25.129 1.00 45.97 276 SER A O 1
ATOM 2136 N N . LYS A 1 277 ? 32.018 -6.942 -23.923 1.00 45.47 277 LYS A N 1
ATOM 2137 C CA . LYS A 1 277 ? 31.688 -7.438 -22.577 1.00 45.47 277 LYS A CA 1
ATOM 2138 C C . LYS A 1 277 ? 30.452 -6.751 -21.973 1.00 45.47 277 LYS A C 1
ATOM 2140 O O . LYS A 1 277 ? 30.158 -6.991 -20.806 1.00 45.47 277 LYS A O 1
ATOM 2145 N N . ALA A 1 278 ? 29.793 -5.854 -22.710 1.00 54.09 278 ALA A N 1
ATOM 2146 C CA . ALA A 1 278 ? 28.655 -5.103 -22.194 1.00 54.09 278 ALA A CA 1
ATOM 2147 C C . ALA A 1 278 ? 27.425 -6.015 -22.094 1.00 54.09 278 ALA A C 1
ATOM 2149 O O . ALA A 1 278 ? 27.066 -6.690 -23.060 1.00 54.09 278 ALA A O 1
ATOM 2150 N N . ALA A 1 279 ? 26.804 -6.050 -20.917 1.00 60.34 279 ALA A N 1
ATOM 2151 C CA . ALA A 1 279 ? 25.564 -6.774 -20.691 1.00 60.34 279 ALA A CA 1
ATOM 2152 C C . ALA A 1 279 ? 24.431 -6.170 -21.535 1.00 60.34 279 ALA A C 1
ATOM 2154 O O . ALA A 1 279 ? 24.277 -4.952 -21.581 1.00 60.34 279 ALA A O 1
ATOM 2155 N N . LEU A 1 280 ? 23.622 -7.014 -22.189 1.00 75.62 280 LEU A N 1
ATOM 2156 C CA . LEU A 1 280 ? 22.431 -6.544 -22.912 1.00 75.62 280 LEU A CA 1
ATOM 2157 C C . LEU A 1 280 ? 21.324 -6.107 -21.957 1.00 75.62 280 LEU A C 1
ATOM 2159 O O . LEU A 1 280 ? 20.546 -5.212 -22.276 1.00 75.62 280 LEU A O 1
ATOM 2163 N N . ILE A 1 281 ? 21.262 -6.758 -20.795 1.00 80.38 281 ILE A N 1
ATOM 2164 C CA . ILE A 1 281 ? 20.379 -6.403 -19.692 1.00 80.38 281 ILE A CA 1
ATOM 2165 C C . ILE A 1 281 ? 21.182 -6.406 -18.407 1.00 80.38 281 ILE A C 1
ATOM 2167 O O . ILE A 1 281 ? 21.902 -7.365 -18.127 1.00 80.38 281 ILE A O 1
ATOM 2171 N N . GLU A 1 282 ? 20.982 -5.373 -17.607 1.00 84.19 282 GLU A N 1
ATOM 2172 C CA . GLU A 1 282 ? 21.360 -5.330 -16.204 1.00 84.19 282 GLU A CA 1
ATOM 2173 C C . GLU A 1 282 ? 20.108 -5.065 -15.377 1.00 84.19 282 GLU A C 1
ATOM 2175 O O . GLU A 1 282 ? 19.218 -4.328 -15.801 1.00 84.19 282 GLU A O 1
ATOM 2180 N N . TYR A 1 283 ? 20.022 -5.664 -14.194 1.00 85.56 283 TYR A N 1
ATOM 2181 C CA . TYR A 1 283 ? 18.967 -5.329 -13.248 1.00 85.56 283 TYR A CA 1
ATOM 2182 C C . TYR A 1 283 ? 19.511 -5.252 -11.829 1.00 85.56 283 TYR A C 1
ATOM 2184 O O . TYR A 1 283 ? 20.441 -5.975 -11.460 1.00 85.56 283 TYR A O 1
ATOM 2192 N N . SER A 1 284 ? 18.891 -4.400 -11.025 1.00 86.00 284 SER A N 1
ATOM 2193 C CA . SER A 1 284 ? 19.155 -4.284 -9.599 1.00 86.00 284 SER A CA 1
ATOM 2194 C C . SER A 1 284 ? 17.869 -3.973 -8.835 1.00 86.00 284 SER A C 1
ATOM 2196 O O . SER A 1 284 ? 16.880 -3.477 -9.383 1.00 86.00 284 SER A O 1
ATOM 2198 N N . TYR A 1 285 ? 17.878 -4.301 -7.544 1.00 82.94 285 TYR A N 1
ATOM 2199 C CA . TYR A 1 285 ? 16.870 -3.822 -6.610 1.00 82.94 285 TYR A CA 1
ATOM 2200 C C . TYR A 1 285 ? 17.354 -2.496 -6.031 1.00 82.94 285 TYR A C 1
ATOM 2202 O O . TYR A 1 285 ? 18.361 -2.458 -5.320 1.00 82.94 285 TYR A O 1
ATOM 2210 N N . ALA A 1 286 ? 16.667 -1.415 -6.374 1.00 80.38 286 ALA A N 1
ATOM 2211 C CA . ALA A 1 286 ? 16.999 -0.083 -5.912 1.00 80.38 286 ALA A CA 1
ATOM 2212 C C . ALA A 1 286 ? 16.486 0.120 -4.485 1.00 80.38 286 ALA A C 1
ATOM 2214 O O . ALA A 1 286 ? 15.351 -0.238 -4.152 1.00 80.38 286 ALA A O 1
ATOM 2215 N N . ALA A 1 287 ? 17.342 0.700 -3.644 1.00 68.06 287 ALA A N 1
ATOM 2216 C CA . ALA A 1 287 ? 16.971 1.099 -2.297 1.00 68.06 287 ALA A CA 1
ATOM 2217 C C . ALA A 1 287 ? 15.827 2.134 -2.325 1.00 68.06 287 ALA A C 1
ATOM 2219 O O . ALA A 1 287 ? 15.644 2.812 -3.339 1.00 68.06 287 ALA A O 1
ATOM 2220 N N . PRO A 1 288 ? 15.071 2.267 -1.222 1.00 65.12 288 PRO A N 1
ATOM 2221 C CA . PRO A 1 288 ? 14.040 3.285 -1.112 1.00 65.12 288 PRO A CA 1
ATOM 2222 C C . PRO A 1 288 ? 14.570 4.695 -1.391 1.00 65.12 288 PRO A C 1
ATOM 2224 O O . PRO A 1 288 ? 15.613 5.064 -0.851 1.00 65.12 288 PRO A O 1
ATOM 2227 N N . ASP A 1 289 ? 13.863 5.477 -2.212 1.00 66.38 289 ASP A N 1
ATOM 2228 C CA . ASP A 1 289 ? 14.184 6.896 -2.411 1.00 66.38 289 ASP A CA 1
ATOM 2229 C C . ASP A 1 289 ? 13.532 7.783 -1.326 1.00 66.38 289 ASP A C 1
ATOM 2231 O O . ASP A 1 289 ? 13.106 7.294 -0.276 1.00 66.38 289 ASP A O 1
ATOM 2235 N N . GLY A 1 290 ? 13.477 9.101 -1.547 1.00 56.97 290 GLY A N 1
ATOM 2236 C CA . GLY A 1 290 ? 12.928 10.065 -0.587 1.00 56.97 290 GLY A CA 1
ATOM 2237 C C . GLY A 1 290 ? 11.465 9.829 -0.184 1.00 56.97 290 GLY A C 1
ATOM 2238 O O . GLY A 1 290 ? 11.054 10.325 0.863 1.00 56.97 290 GLY A O 1
ATOM 2239 N N . ASP A 1 291 ? 10.687 9.056 -0.951 1.00 59.88 291 ASP A N 1
ATOM 2240 C CA . ASP A 1 291 ? 9.316 8.673 -0.583 1.00 59.88 291 ASP A CA 1
ATOM 2241 C C . ASP A 1 291 ? 9.236 7.357 0.217 1.00 59.88 291 ASP A C 1
ATOM 2243 O O . ASP A 1 291 ? 8.150 6.907 0.597 1.00 59.88 291 ASP A O 1
ATOM 2247 N N . GLY A 1 292 ? 10.392 6.753 0.503 1.00 61.41 292 GLY A N 1
ATOM 2248 C CA . GLY A 1 292 ? 10.516 5.539 1.293 1.00 61.41 292 GLY A CA 1
ATOM 2249 C C . GLY A 1 292 ? 10.159 4.266 0.537 1.00 61.41 292 GLY A C 1
ATOM 2250 O O . GLY A 1 292 ? 10.013 3.232 1.191 1.00 61.41 292 GLY A O 1
ATOM 2251 N N . ARG A 1 293 ? 10.052 4.290 -0.803 1.00 72.12 293 ARG A N 1
ATOM 2252 C CA . ARG A 1 293 ? 9.725 3.097 -1.596 1.00 72.12 293 ARG A CA 1
ATOM 2253 C C . ARG A 1 293 ? 10.849 2.567 -2.468 1.00 72.12 293 ARG A C 1
ATOM 2255 O O . ARG A 1 293 ? 11.448 3.301 -3.251 1.00 72.12 293 ARG A O 1
ATOM 2262 N N . ALA A 1 294 ? 11.089 1.264 -2.354 1.00 78.00 294 ALA A N 1
ATOM 2263 C CA . ALA A 1 294 ? 12.045 0.541 -3.184 1.00 78.00 294 ALA A CA 1
ATOM 2264 C C . ALA A 1 294 ? 11.488 0.276 -4.594 1.00 78.00 294 ALA A C 1
ATOM 2266 O O . ALA A 1 294 ? 10.284 0.385 -4.845 1.00 78.00 294 ALA A O 1
ATOM 2267 N N . GLY A 1 295 ? 12.369 -0.091 -5.521 1.00 86.12 295 GLY A N 1
ATOM 2268 C CA . GLY A 1 295 ? 11.995 -0.366 -6.906 1.00 86.12 295 GLY A CA 1
ATOM 2269 C C . GLY A 1 295 ? 12.962 -1.310 -7.603 1.00 86.12 295 GLY A C 1
ATOM 2270 O O . GLY A 1 295 ? 13.958 -1.753 -7.033 1.00 86.12 295 GLY A O 1
ATOM 2271 N N . PHE A 1 296 ? 12.670 -1.614 -8.860 1.00 88.62 296 PHE A N 1
ATOM 2272 C CA . PHE A 1 296 ? 13.578 -2.332 -9.741 1.00 88.62 296 PHE A CA 1
ATOM 2273 C C . PHE A 1 296 ? 14.118 -1.395 -10.803 1.00 88.62 296 PHE A C 1
ATOM 2275 O O . PHE A 1 296 ? 13.354 -0.768 -11.534 1.00 88.62 296 PHE A O 1
ATOM 2282 N N . GLN A 1 297 ? 15.436 -1.355 -10.914 1.00 90.75 297 GLN A N 1
ATOM 2283 C CA . GLN A 1 297 ? 16.134 -0.652 -11.974 1.00 90.75 297 GLN A CA 1
ATOM 2284 C C . GLN A 1 297 ? 16.587 -1.686 -13.002 1.00 90.75 297 GLN A C 1
ATOM 2286 O O . GLN A 1 297 ? 17.201 -2.691 -12.646 1.00 90.75 297 GLN A O 1
ATOM 2291 N N . ILE A 1 298 ? 16.231 -1.468 -14.263 1.00 91.81 298 ILE A N 1
ATOM 2292 C CA . ILE A 1 298 ? 16.500 -2.368 -15.382 1.00 91.81 298 ILE A CA 1
ATOM 2293 C C . ILE A 1 298 ? 17.136 -1.542 -16.492 1.00 91.81 298 ILE A C 1
ATOM 2295 O O . ILE A 1 298 ? 16.505 -0.641 -17.038 1.00 91.81 298 ILE A O 1
ATOM 2299 N N . THR A 1 299 ? 18.361 -1.872 -16.865 1.00 91.75 299 THR A N 1
ATOM 2300 C CA . THR A 1 299 ? 19.070 -1.221 -17.965 1.00 91.75 299 THR A CA 1
ATOM 2301 C C . THR A 1 299 ? 19.121 -2.161 -19.154 1.00 91.75 299 THR A C 1
ATOM 2303 O O . THR A 1 299 ? 19.481 -3.325 -19.004 1.00 91.75 299 THR A O 1
ATOM 2306 N N . VAL A 1 300 ? 18.775 -1.658 -20.337 1.00 90.06 300 VAL A N 1
ATOM 2307 C CA . VAL A 1 300 ? 18.791 -2.405 -21.598 1.00 90.06 300 VAL A CA 1
ATOM 2308 C C . VAL A 1 300 ? 19.694 -1.683 -22.589 1.00 90.06 300 VAL A C 1
ATOM 2310 O O . VAL A 1 300 ? 19.547 -0.477 -22.800 1.00 90.06 300 VAL A O 1
ATOM 2313 N N . ALA A 1 301 ? 20.629 -2.412 -23.192 1.00 88.69 301 ALA A N 1
ATOM 2314 C CA . ALA A 1 301 ? 21.564 -1.886 -24.179 1.00 88.69 301 ALA A CA 1
ATOM 2315 C C . ALA A 1 301 ? 21.297 -2.487 -25.564 1.00 88.69 301 ALA A C 1
ATOM 2317 O O . ALA A 1 301 ? 21.148 -3.702 -25.698 1.00 88.69 301 ALA A O 1
ATOM 2318 N N . ASN A 1 302 ? 21.298 -1.638 -26.594 1.00 87.12 302 ASN A N 1
ATOM 2319 C CA . ASN A 1 302 ? 21.334 -2.045 -27.993 1.00 87.12 302 ASN A CA 1
ATOM 2320 C C . ASN A 1 302 ? 22.747 -1.823 -28.561 1.00 87.12 302 ASN A C 1
ATOM 2322 O O . ASN A 1 302 ? 23.065 -0.708 -28.976 1.00 87.12 302 ASN A O 1
ATOM 2326 N N . PRO A 1 303 ? 23.610 -2.850 -28.610 1.00 82.69 303 PRO A N 1
ATOM 2327 C CA . PRO A 1 303 ? 24.942 -2.722 -29.193 1.00 82.69 303 PRO A CA 1
ATOM 2328 C C . PRO A 1 303 ? 24.922 -2.730 -30.730 1.00 82.69 303 PRO A C 1
ATOM 2330 O O . PRO A 1 303 ? 25.961 -2.504 -31.352 1.00 82.69 303 PRO A O 1
ATOM 2333 N N . GLU A 1 304 ? 23.776 -3.017 -31.351 1.00 80.31 304 GLU A N 1
ATOM 2334 C CA . GLU A 1 304 ? 23.671 -3.176 -32.794 1.00 80.31 304 GLU A CA 1
ATOM 2335 C C . GLU A 1 304 ? 23.716 -1.832 -33.527 1.00 80.31 304 GLU A C 1
ATOM 2337 O O . GLU A 1 304 ? 23.383 -0.765 -33.003 1.00 80.31 304 GLU A O 1
ATOM 2342 N N . LYS A 1 305 ? 24.102 -1.890 -34.805 1.00 81.31 305 LYS A N 1
ATOM 2343 C CA . LYS A 1 305 ? 24.092 -0.731 -35.717 1.00 81.31 305 LYS A CA 1
ATOM 2344 C C . LYS A 1 305 ? 22.704 -0.422 -36.287 1.00 81.31 305 LYS A C 1
ATOM 2346 O O . LYS A 1 305 ? 22.560 0.501 -37.082 1.00 81.31 305 LYS A O 1
ATOM 2351 N N . THR A 1 306 ? 21.697 -1.201 -35.907 1.00 79.88 306 THR A N 1
ATOM 2352 C CA . THR A 1 306 ? 20.305 -1.056 -36.339 1.00 79.88 306 THR A CA 1
ATOM 2353 C C . THR A 1 306 ? 19.392 -0.956 -35.124 1.00 79.88 306 THR A C 1
ATOM 2355 O O . THR A 1 306 ? 19.768 -1.369 -34.026 1.00 79.88 306 THR A O 1
ATOM 2358 N N . ALA A 1 307 ? 18.208 -0.371 -35.306 1.00 84.38 307 ALA A N 1
ATOM 2359 C CA . ALA A 1 307 ? 17.206 -0.337 -34.252 1.00 84.38 307 ALA A CA 1
ATOM 2360 C C . ALA A 1 307 ? 16.729 -1.763 -33.947 1.00 84.38 307 ALA A C 1
ATOM 2362 O O . ALA A 1 307 ? 16.514 -2.555 -34.866 1.00 84.38 307 ALA A O 1
ATOM 2363 N N . GLN A 1 308 ? 16.580 -2.086 -32.665 1.00 82.88 308 GLN A N 1
ATOM 2364 C CA . GLN A 1 308 ? 16.199 -3.421 -32.212 1.00 82.88 308 GLN A CA 1
ATOM 2365 C C . GLN A 1 308 ? 15.049 -3.342 -31.220 1.00 82.88 308 GLN A C 1
ATOM 2367 O O . GLN A 1 308 ? 15.027 -2.493 -30.328 1.00 82.88 308 GLN A O 1
ATOM 2372 N N . LYS A 1 309 ? 14.090 -4.257 -31.362 1.00 84.44 309 LYS A N 1
ATOM 2373 C CA . LYS A 1 309 ? 12.993 -4.405 -30.410 1.00 84.44 309 LYS A CA 1
ATOM 2374 C C . LYS A 1 309 ? 13.367 -5.438 -29.359 1.00 84.44 309 LYS A C 1
ATOM 2376 O O . LYS A 1 309 ? 13.520 -6.616 -29.670 1.00 84.44 309 LYS A O 1
ATOM 2381 N N . TYR A 1 310 ? 13.441 -5.005 -28.108 1.00 84.19 310 TYR A N 1
ATOM 2382 C CA . TYR A 1 310 ? 13.674 -5.883 -26.967 1.00 84.19 310 TYR A CA 1
ATOM 2383 C C . TYR A 1 310 ? 12.375 -6.125 -26.206 1.00 84.19 310 TYR A C 1
ATOM 2385 O O . TYR A 1 310 ? 11.494 -5.267 -26.158 1.00 84.19 310 TYR A O 1
ATOM 2393 N N . SER A 1 311 ? 12.249 -7.318 -25.624 1.00 85.25 311 SER A N 1
ATOM 2394 C CA . SER A 1 311 ? 11.195 -7.656 -24.665 1.00 85.25 311 SER A CA 1
ATOM 2395 C C . SER A 1 311 ? 11.840 -8.278 -23.438 1.00 85.25 311 SER A C 1
ATOM 2397 O O . SER A 1 311 ? 12.383 -9.382 -23.496 1.00 85.25 311 SER A O 1
ATOM 2399 N N . VAL A 1 312 ? 11.821 -7.516 -22.353 1.00 88.38 312 VAL A N 1
ATOM 2400 C CA . VAL A 1 312 ? 12.411 -7.845 -21.061 1.00 88.38 312 VAL A CA 1
ATOM 2401 C C . VAL A 1 312 ? 11.314 -8.337 -20.138 1.00 88.38 312 VAL A C 1
ATOM 2403 O O . VAL A 1 312 ? 10.273 -7.692 -20.031 1.00 88.38 312 VAL A O 1
ATOM 2406 N N . TYR A 1 313 ? 11.546 -9.453 -19.458 1.00 88.31 313 TYR A N 1
ATOM 2407 C CA . TYR A 1 313 ? 10.716 -9.891 -18.347 1.00 88.31 313 TYR A CA 1
ATOM 2408 C C . TYR A 1 313 ? 11.456 -9.668 -17.032 1.00 88.31 313 TYR A C 1
ATOM 2410 O O . TYR A 1 313 ? 12.668 -9.839 -16.943 1.00 88.31 313 TYR A O 1
ATOM 2418 N N . LEU A 1 314 ? 10.692 -9.351 -16.001 1.00 88.12 314 LEU A N 1
ATOM 2419 C CA . LEU A 1 314 ? 11.107 -9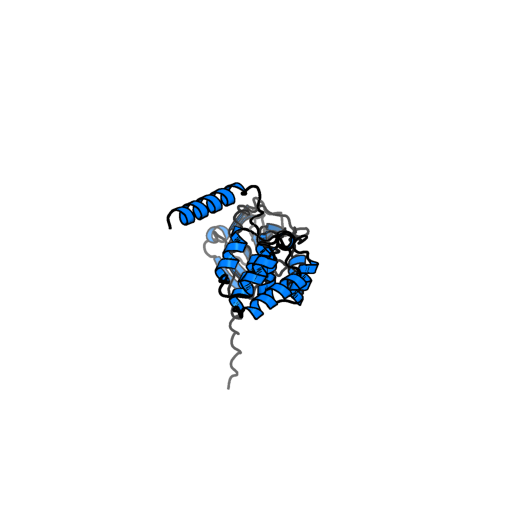.327 -14.615 1.00 88.12 314 LEU A CA 1
ATOM 2420 C C . LEU A 1 314 ? 10.049 -10.092 -13.816 1.00 88.12 314 LEU A C 1
ATOM 2422 O O . LEU A 1 314 ? 8.857 -9.820 -13.932 1.00 88.12 314 LEU A O 1
ATOM 2426 N N . ARG A 1 315 ? 10.478 -11.049 -13.002 1.00 88.19 315 ARG A N 1
ATOM 2427 C CA . ARG A 1 315 ? 9.635 -11.790 -12.059 1.00 88.19 315 ARG A CA 1
ATOM 2428 C C . ARG A 1 315 ? 10.207 -11.629 -10.671 1.00 88.19 315 ARG A C 1
ATOM 2430 O O . ARG A 1 315 ? 11.425 -11.634 -10.512 1.00 88.19 315 ARG A O 1
ATOM 2437 N N . TRP A 1 316 ? 9.346 -11.524 -9.671 1.00 87.12 316 TRP A N 1
ATOM 2438 C CA . TRP A 1 316 ? 9.793 -11.480 -8.289 1.00 87.12 316 TRP A CA 1
ATOM 2439 C C . TRP A 1 316 ? 8.837 -12.182 -7.338 1.00 87.12 316 TRP A C 1
ATOM 2441 O O . TRP A 1 316 ? 7.658 -12.391 -7.622 1.00 87.12 316 TRP A O 1
ATOM 2451 N N . ARG A 1 317 ? 9.383 -12.517 -6.174 1.00 86.38 317 ARG A N 1
ATOM 2452 C CA . ARG A 1 317 ? 8.715 -13.110 -5.029 1.00 86.38 317 ARG A CA 1
ATOM 2453 C C . ARG A 1 317 ? 9.206 -12.427 -3.760 1.00 86.38 317 ARG A C 1
ATOM 2455 O O . ARG A 1 317 ? 10.405 -12.287 -3.528 1.00 86.38 317 ARG A O 1
ATOM 2462 N N . VAL A 1 318 ? 8.263 -12.051 -2.910 1.00 83.44 318 VAL A N 1
ATOM 2463 C CA . VAL A 1 318 ? 8.520 -11.598 -1.548 1.00 83.44 318 VAL A CA 1
ATOM 2464 C C . VAL A 1 318 ? 8.700 -12.828 -0.663 1.00 83.44 318 VAL A C 1
ATOM 2466 O O . VAL A 1 318 ? 7.794 -13.648 -0.524 1.00 83.44 318 VAL A O 1
ATOM 2469 N N . LEU A 1 319 ? 9.875 -12.953 -0.060 1.00 83.69 319 LEU A N 1
ATOM 2470 C CA . LEU A 1 319 ? 10.211 -14.033 0.854 1.00 83.69 319 LEU A CA 1
ATOM 2471 C C . LEU A 1 319 ? 9.683 -13.741 2.264 1.00 83.69 319 LEU A C 1
ATOM 2473 O O . LEU A 1 319 ? 9.595 -12.586 2.708 1.00 83.69 319 LEU A O 1
ATOM 2477 N N . ASP A 1 320 ? 9.364 -14.815 2.981 1.00 81.69 320 ASP A N 1
ATOM 2478 C CA . ASP A 1 320 ? 8.981 -14.771 4.396 1.00 81.69 320 ASP A CA 1
ATOM 2479 C C . ASP A 1 320 ? 10.215 -14.672 5.319 1.00 81.69 320 ASP A C 1
ATOM 2481 O O . ASP A 1 320 ? 10.098 -14.342 6.495 1.00 81.69 320 ASP A O 1
ATOM 2485 N N . SER A 1 321 ? 11.417 -14.920 4.792 1.00 81.00 321 SER A N 1
ATOM 2486 C CA . SER A 1 321 ? 12.700 -14.850 5.504 1.00 81.00 321 SER A CA 1
ATOM 2487 C C . SER A 1 321 ? 13.792 -14.297 4.579 1.00 81.00 321 SER A C 1
ATOM 2489 O O . SER A 1 321 ? 13.663 -14.442 3.359 1.00 81.00 321 SER A O 1
ATOM 2491 N N . PRO A 1 322 ? 14.843 -13.648 5.116 1.00 81.19 322 PRO A N 1
ATOM 2492 C CA . PRO A 1 322 ? 15.902 -13.081 4.292 1.00 81.19 322 PRO A CA 1
ATOM 2493 C C . PRO A 1 322 ? 16.668 -14.195 3.571 1.00 81.19 322 PRO A C 1
ATOM 2495 O O . PRO A 1 322 ? 16.809 -15.310 4.084 1.00 81.19 322 PRO A O 1
ATOM 2498 N N . LYS A 1 323 ? 17.179 -13.901 2.374 1.00 79.56 323 LYS A N 1
ATOM 2499 C CA . LYS A 1 323 ? 18.051 -14.811 1.634 1.00 79.56 323 LYS A CA 1
ATOM 2500 C C . LYS A 1 323 ? 19.258 -15.163 2.503 1.00 79.56 323 LYS A C 1
ATOM 2502 O O . LYS A 1 323 ? 19.849 -14.261 3.099 1.00 79.56 323 LYS A O 1
ATOM 2507 N N . PRO A 1 324 ? 19.666 -16.443 2.542 1.00 71.62 324 PRO A N 1
ATOM 2508 C CA . PRO A 1 324 ? 20.911 -16.799 3.194 1.00 71.62 324 PRO A CA 1
ATOM 2509 C C . PRO A 1 324 ? 22.057 -16.007 2.546 1.00 71.62 324 PRO A C 1
ATOM 2511 O O . PRO A 1 324 ? 22.040 -15.806 1.322 1.00 71.62 324 PRO A O 1
ATOM 2514 N N . PRO A 1 325 ? 23.045 -15.544 3.335 1.00 62.69 325 PRO A N 1
ATOM 2515 C CA . PRO A 1 325 ? 24.222 -14.904 2.773 1.00 62.69 325 PRO A CA 1
ATOM 2516 C C . PRO A 1 325 ? 24.852 -15.849 1.742 1.00 62.69 325 PRO A C 1
ATOM 2518 O O . PRO A 1 325 ? 24.792 -17.073 1.921 1.00 62.69 325 PRO A O 1
ATOM 2521 N N . PRO A 1 326 ? 25.427 -15.320 0.646 1.00 53.72 326 PRO A N 1
ATOM 2522 C CA . PRO A 1 326 ? 26.119 -16.166 -0.313 1.00 53.72 326 PRO A CA 1
ATOM 2523 C C . PRO A 1 326 ? 27.137 -17.024 0.448 1.00 53.72 326 PRO A C 1
ATOM 2525 O O . PRO A 1 326 ? 27.786 -16.498 1.360 1.00 53.72 326 PRO A O 1
ATOM 2528 N N . PRO A 1 327 ? 27.260 -18.327 0.127 1.00 43.81 327 PRO A N 1
ATOM 2529 C CA . PRO A 1 327 ? 28.220 -19.186 0.800 1.00 43.81 327 PRO A CA 1
ATOM 2530 C C . PRO A 1 327 ? 29.576 -18.492 0.751 1.00 43.81 327 PRO A C 1
ATOM 2532 O O . PRO A 1 327 ? 30.032 -18.100 -0.329 1.00 43.81 327 PRO A O 1
ATOM 2535 N N . SER A 1 328 ? 30.178 -18.273 1.923 1.00 45.06 328 SER A N 1
ATOM 2536 C CA . SER A 1 328 ? 31.526 -17.732 1.992 1.00 45.06 328 SER A CA 1
ATOM 2537 C C . SER A 1 328 ? 32.392 -18.660 1.155 1.00 45.06 328 SER A C 1
ATOM 2539 O O . SER A 1 328 ? 32.460 -19.864 1.407 1.00 45.06 328 SER A O 1
ATOM 2541 N N . LEU A 1 329 ? 32.979 -18.129 0.081 1.00 43.94 329 LEU A N 1
ATOM 2542 C CA . LEU A 1 329 ? 33.981 -18.866 -0.672 1.00 43.94 329 LEU A CA 1
ATOM 2543 C C . LEU A 1 329 ? 35.061 -19.212 0.346 1.00 43.94 329 LEU A C 1
ATOM 2545 O O . LEU A 1 329 ? 35.736 -18.313 0.849 1.00 43.94 329 LEU A O 1
ATOM 2549 N N . GLY A 1 330 ? 35.096 -20.492 0.725 1.00 40.66 330 GLY A N 1
ATOM 2550 C CA . GLY A 1 330 ? 35.868 -20.998 1.844 1.00 40.66 330 GLY A CA 1
ATOM 2551 C C . GLY A 1 330 ? 37.256 -20.392 1.830 1.00 40.66 330 GLY A C 1
ATOM 2552 O O . GLY A 1 330 ? 37.950 -20.434 0.809 1.00 40.66 330 GLY A O 1
ATOM 2553 N N . GLY A 1 331 ? 37.626 -19.794 2.965 1.00 37.81 331 GLY A N 1
ATOM 2554 C CA . GLY A 1 331 ? 38.987 -19.363 3.217 1.00 37.81 331 GLY A CA 1
ATOM 2555 C C . GLY A 1 331 ? 39.918 -20.473 2.758 1.00 37.81 331 GLY A C 1
ATOM 2556 O O . GLY A 1 331 ? 39.767 -21.626 3.167 1.00 37.81 331 GLY A O 1
ATOM 2557 N N . LYS A 1 332 ? 40.812 -20.125 1.828 1.00 41.28 332 LYS A N 1
ATOM 2558 C CA . LYS A 1 332 ? 41.881 -21.003 1.367 1.00 41.28 332 LYS A CA 1
ATOM 2559 C C . LYS A 1 332 ? 42.476 -21.669 2.597 1.00 41.28 332 LYS A C 1
ATOM 2561 O O . LYS A 1 332 ? 43.003 -20.980 3.468 1.00 41.28 332 LYS A O 1
ATOM 2566 N N . GLY A 1 333 ? 42.342 -22.992 2.655 1.00 38.06 333 GLY A N 1
ATOM 2567 C CA . GLY A 1 333 ? 42.977 -23.804 3.673 1.00 38.06 333 GLY A CA 1
ATOM 2568 C C . GLY A 1 333 ? 44.436 -23.392 3.788 1.00 38.06 333 GLY A C 1
ATOM 2569 O O . GLY A 1 333 ? 45.177 -23.423 2.800 1.00 38.06 333 GLY A O 1
ATOM 2570 N N . GLY A 1 334 ? 44.821 -22.979 4.994 1.00 36.12 334 GLY A N 1
ATOM 2571 C CA . GLY A 1 334 ? 46.216 -22.961 5.388 1.00 36.12 334 GLY A CA 1
ATOM 2572 C C . GLY A 1 334 ? 46.776 -24.348 5.105 1.00 36.12 334 GLY A C 1
ATOM 2573 O O . GLY A 1 334 ? 46.264 -25.352 5.604 1.00 36.12 334 GLY A O 1
ATOM 2574 N N . LYS A 1 335 ? 47.770 -24.408 4.219 1.00 42.19 335 LYS A N 1
ATOM 2575 C CA . LYS A 1 335 ? 48.614 -25.591 4.109 1.00 42.19 335 LYS A CA 1
ATOM 2576 C C . LYS A 1 335 ? 49.336 -25.767 5.447 1.00 42.19 335 LYS A C 1
ATOM 2578 O O . LYS A 1 335 ? 49.714 -24.778 6.069 1.00 42.19 335 LYS A O 1
ATOM 2583 N N . ARG A 1 336 ? 49.420 -27.038 5.836 1.00 42.56 336 ARG A N 1
ATOM 2584 C CA . ARG A 1 336 ? 50.109 -27.583 7.008 1.00 42.56 336 ARG A CA 1
ATOM 2585 C C . ARG A 1 336 ? 51.496 -27.004 7.224 1.00 42.56 336 ARG A C 1
ATOM 2587 O O . ARG A 1 336 ? 52.177 -26.769 6.199 1.00 42.56 336 ARG A O 1
#

Nearest PDB structures (foldseek):
  4xab-assembly1_A  TM=1.898E-01  e=1.794E-01  Micromonospora carbonacea
  8gsd-assembly1_1  TM=1.813E-01  e=2.404E-01  Echovirus E3
  2e6v-assembly4_D  TM=2.425E-01  e=8.214E-01  Canis lupus familiaris
  2dur-assembly2_B  TM=2.383E-01  e=9.790E-01  Canis lupus familiaris
  7xpg-assembly1_A  TM=1.387E-01  e=2.095E+00  Lake Sinai virus 1

Radius of gyration: 33.87 Å; Cα contacts (8 Å, |Δi|>4): 570; chains: 1; bounding box: 115×42×82 Å

Solvent-accessible surface area (backbone atoms only — not comparable to full-atom values): 18697 Å² total; per-residue (Å²): 122,72,68,63,57,54,53,53,52,52,54,56,57,58,60,66,73,65,77,70,84,72,76,72,34,44,47,65,67,64,52,34,54,34,34,36,34,63,86,75,42,52,64,70,59,52,34,54,46,32,70,75,40,24,47,72,56,71,86,46,74,72,49,48,49,50,48,52,50,21,25,55,69,26,66,51,58,68,70,56,50,54,50,35,51,53,47,46,47,67,38,13,66,69,49,33,50,61,51,59,46,51,34,45,63,68,55,49,50,52,38,45,72,72,50,54,72,70,59,44,47,51,50,42,72,65,28,38,71,45,93,73,63,55,41,52,67,49,49,52,52,40,46,76,46,61,50,52,70,71,54,37,45,68,74,42,39,76,85,67,32,76,82,76,79,65,67,84,79,44,41,82,47,67,56,44,53,55,86,56,58,34,82,84,48,54,42,23,40,39,35,43,31,34,34,34,38,45,62,16,26,36,36,36,39,41,39,65,80,46,36,31,35,30,57,78,34,68,57,71,67,40,79,66,44,30,43,46,44,28,25,48,75,65,78,61,61,70,53,27,51,48,72,52,74,48,59,76,53,42,50,80,76,45,39,89,48,63,43,84,46,80,54,98,81,34,48,30,45,33,48,76,83,55,96,62,87,69,51,38,32,41,42,43,76,42,72,52,51,98,65,61,50,27,34,40,39,37,38,42,43,33,85,42,94,51,70,46,74,48,43,36,37,36,39,39,34,60,50,97,57,65,58,76,75,76,78,72,78,71,75,78,75,80,77,132